Protein AF-A0A3M1IRC4-F1 (afdb_monomer)

Secondary structure (DSSP, 8-state):
-HHHHTTPPP-HHHHHHHHHHTHHHHHHHHHHHHHHHHHHHHHHHHH-HHHHHHHHHHHHHHHTTHHHHHHHH---HHHHHHHHHHHHHHHHHHHIIIIIHHHHHHHHHHHHHHHHHHHHHTT-HHHHHHHHHHHHHHHHHHHHHHHHHHHHHHHHHHTT---TTS-HHHHHTTSPP--

Mean predicted aligned error: 11.57 Å

Foldseek 3Di:
DVCVVVVHDDDPVVVVVLVVVLVVQVVQLVVVVVVVVVVLVVCCVVVHPVVSVVVVVVVCQLCVCLVVCCSPVVDHNVVSSVVSNVVCCVVVVLVVLPPVVLVVLLVVLLVVLQVQLVVVCVVPNVVSVVSSVVSNVVSVVVSVVSVVVLVVQLVVVVVVDHPPVHDNSSSVSVDDPDD

pLDDT: mean 83.46, std 10.36, range [36.38, 95.88]

Sequence (179 aa):
ARLVFNGEQASIRGGLRFAAQRSHQIFAWSVLAATVGLVLKILEDRLGSLVSGLLGFAWSIATYFVLPVIAYDGLGPVDALRASSRTIRERWGDAVGAGFSLGLFVLVGIVCAIVGGLAAGFVHPGMGVAIGFAIFLLTLVINGAARNIFLAAAYQHTHGDTPQAFDAQTLDGVFVPKR

Structure (mmCIF, N/CA/C/O backbone):
data_AF-A0A3M1IRC4-F1
#
_entry.id   AF-A0A3M1IRC4-F1
#
loop_
_atom_site.group_PDB
_atom_site.id
_atom_site.type_symbol
_atom_site.label_atom_id
_atom_site.label_alt_id
_atom_site.label_comp_id
_atom_site.label_asym_id
_atom_site.label_entity_id
_atom_site.label_seq_id
_atom_site.pdbx_PDB_ins_code
_atom_site.Cartn_x
_atom_site.Cartn_y
_atom_site.Cartn_z
_atom_site.occupancy
_atom_site.B_iso_or_equiv
_atom_site.auth_seq_id
_atom_site.auth_comp_id
_atom_site.auth_asym_id
_atom_site.auth_atom_id
_atom_site.pdbx_PDB_model_num
ATOM 1 N N . ALA A 1 1 ? -9.020 6.604 22.504 1.00 71.25 1 ALA A N 1
ATOM 2 C CA . ALA A 1 1 ? -9.637 7.429 21.446 1.00 71.25 1 ALA A CA 1
ATOM 3 C C . ALA A 1 1 ? -11.138 7.599 21.674 1.00 71.25 1 ALA A C 1
ATOM 5 O O . ALA A 1 1 ? -11.527 8.720 21.935 1.00 71.25 1 ALA A O 1
ATOM 6 N N . ARG A 1 2 ? -11.955 6.527 21.710 1.00 78.12 2 ARG A N 1
ATOM 7 C CA . ARG A 1 2 ? -13.414 6.620 21.971 1.00 78.12 2 ARG A CA 1
ATOM 8 C C . ARG A 1 2 ? -13.796 7.507 23.168 1.00 78.12 2 ARG A C 1
ATOM 10 O O . ARG A 1 2 ? -14.578 8.424 23.000 1.00 78.12 2 ARG A O 1
ATOM 17 N N . LEU A 1 3 ? -13.191 7.267 24.336 1.00 80.44 3 LEU A N 1
ATOM 18 C CA . LEU A 1 3 ? -13.427 8.059 25.554 1.00 80.44 3 LEU A CA 1
ATOM 19 C C . LEU A 1 3 ? -13.090 9.544 25.340 1.00 80.44 3 LEU A C 1
ATOM 21 O O . L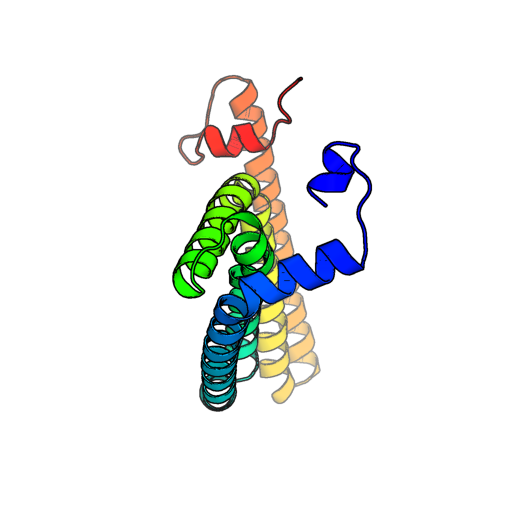EU A 1 3 ? -13.915 10.407 25.587 1.00 80.44 3 LEU A O 1
ATOM 25 N N . VAL A 1 4 ? -11.914 9.826 24.772 1.00 82.50 4 VAL A N 1
ATOM 26 C CA . VAL A 1 4 ? -11.448 11.195 24.491 1.00 82.50 4 VAL A CA 1
ATOM 27 C C . VAL A 1 4 ? -12.374 11.917 23.509 1.00 82.50 4 VAL A C 1
ATOM 29 O O . VAL A 1 4 ? -12.701 13.077 23.723 1.00 82.50 4 VAL A O 1
ATOM 32 N N . PHE A 1 5 ? -12.834 11.234 22.458 1.00 86.00 5 PHE A N 1
ATOM 33 C CA . PHE A 1 5 ? -13.776 11.799 21.487 1.00 86.00 5 PHE A CA 1
ATOM 34 C C . PHE A 1 5 ? -15.166 12.060 22.077 1.00 86.00 5 PHE A C 1
ATOM 36 O O . PHE A 1 5 ? -15.879 12.922 21.578 1.00 86.00 5 PHE A O 1
ATOM 43 N N . ASN A 1 6 ? -15.516 11.375 23.165 1.00 84.69 6 ASN A N 1
ATOM 44 C CA . ASN A 1 6 ? -16.742 11.601 23.926 1.00 84.69 6 ASN A CA 1
ATOM 45 C C . ASN A 1 6 ? -16.555 12.604 25.083 1.00 84.69 6 ASN A C 1
ATOM 47 O O . ASN A 1 6 ? -17.466 12.779 25.886 1.00 84.69 6 ASN A O 1
ATOM 51 N N . GLY A 1 7 ? -15.386 13.248 25.201 1.00 82.00 7 GLY A N 1
ATOM 52 C CA . GLY A 1 7 ? -15.079 14.180 26.294 1.00 82.00 7 GLY A CA 1
ATOM 53 C C . GLY A 1 7 ? -14.770 13.510 27.641 1.00 82.00 7 GLY A C 1
ATOM 54 O O . GLY A 1 7 ? -14.679 14.190 28.660 1.00 82.00 7 GLY A O 1
ATOM 55 N N . GLU A 1 8 ? -14.590 12.190 27.668 1.00 83.50 8 GLU A N 1
ATOM 56 C CA . GLU A 1 8 ? -14.269 11.421 28.871 1.00 83.50 8 GLU A CA 1
ATOM 57 C C . GLU A 1 8 ? -12.751 11.323 29.109 1.00 83.50 8 GLU A C 1
ATOM 59 O O . GLU A 1 8 ? -11.938 11.278 28.178 1.00 83.50 8 GLU A O 1
ATOM 64 N N . GLN A 1 9 ? -12.347 11.223 30.381 1.00 82.75 9 GLN A N 1
ATOM 65 C CA . GLN A 1 9 ? -10.938 11.088 30.754 1.00 82.75 9 GLN A CA 1
ATOM 66 C C . GLN A 1 9 ? -10.410 9.682 30.434 1.00 82.75 9 GLN A C 1
ATOM 68 O O . GLN A 1 9 ? -10.846 8.677 30.999 1.00 82.75 9 GLN A O 1
ATOM 73 N N . ALA A 1 10 ? -9.420 9.601 29.546 1.00 82.50 10 ALA A N 1
ATOM 74 C CA . ALA A 1 10 ? -8.718 8.355 29.268 1.00 82.50 10 ALA A CA 1
ATOM 75 C C . ALA A 1 10 ? -7.656 8.080 30.344 1.00 82.50 10 ALA A C 1
ATOM 77 O O . ALA A 1 10 ? -6.790 8.912 30.599 1.00 82.50 10 ALA A O 1
ATOM 78 N N . SER A 1 11 ? -7.680 6.883 30.938 1.00 86.31 11 SER A N 1
ATOM 79 C CA . SER A 1 11 ? -6.647 6.433 31.878 1.00 86.31 11 SER A CA 1
ATOM 80 C C . SER A 1 11 ? -5.763 5.343 31.268 1.00 86.31 11 SER A C 1
ATOM 82 O O . SER A 1 11 ? -6.243 4.458 30.556 1.00 86.31 11 SER A O 1
ATOM 84 N N . ILE A 1 12 ? -4.465 5.365 31.597 1.00 84.81 12 ILE A N 1
ATOM 85 C CA . ILE A 1 12 ? -3.487 4.358 31.141 1.00 84.81 12 ILE A CA 1
ATOM 86 C C . ILE A 1 12 ? -3.898 2.955 31.610 1.00 84.81 12 ILE A C 1
ATOM 88 O O . ILE A 1 12 ? -3.917 2.010 30.822 1.00 84.81 12 ILE A O 1
ATOM 92 N N . ARG A 1 13 ? -4.305 2.823 32.882 1.00 85.50 13 ARG A N 1
ATOM 93 C CA . ARG A 1 13 ? -4.804 1.555 33.444 1.00 85.50 13 ARG A CA 1
ATOM 94 C C . ARG A 1 13 ? -6.056 1.057 32.719 1.00 85.50 13 ARG A C 1
ATOM 96 O O . ARG A 1 13 ? -6.172 -0.140 32.470 1.00 85.50 13 ARG A O 1
ATOM 103 N N . GLY A 1 14 ? -6.971 1.959 32.356 1.00 84.25 14 GLY A N 1
ATOM 104 C CA . GLY A 1 14 ? -8.164 1.622 31.580 1.00 84.25 14 GLY A CA 1
ATOM 105 C C . GLY A 1 14 ? -7.821 1.094 30.188 1.00 84.25 14 GLY A C 1
ATOM 106 O O . GLY A 1 14 ? -8.364 0.071 29.776 1.00 84.25 14 GLY A O 1
ATOM 107 N N . GLY A 1 15 ? -6.866 1.735 29.505 1.00 84.25 15 GLY A N 1
ATOM 108 C CA . GLY A 1 15 ? -6.364 1.292 28.203 1.00 84.25 15 GLY A CA 1
ATOM 109 C C . GLY A 1 15 ? -5.703 -0.088 28.250 1.00 84.25 15 GLY A C 1
ATOM 110 O O . GLY A 1 15 ? -6.047 -0.950 27.444 1.00 84.25 15 GLY A O 1
ATOM 111 N N . LEU A 1 16 ? -4.821 -0.335 29.227 1.00 85.31 16 LEU A N 1
ATOM 112 C CA . LEU A 1 16 ? -4.184 -1.648 29.399 1.00 85.31 16 LEU A CA 1
ATOM 113 C C . LEU A 1 16 ? -5.209 -2.750 29.682 1.00 85.31 16 LEU A C 1
ATOM 115 O O . LEU A 1 16 ? -5.137 -3.826 29.091 1.00 85.31 16 LEU A O 1
ATOM 119 N N . ARG A 1 17 ? -6.185 -2.482 30.558 1.00 86.31 17 ARG A N 1
ATOM 120 C CA . ARG A 1 17 ? -7.247 -3.446 30.873 1.00 86.31 17 ARG A CA 1
ATOM 121 C C . ARG A 1 17 ? -8.090 -3.772 29.640 1.00 86.31 17 ARG A C 1
ATOM 123 O O . ARG A 1 17 ? -8.418 -4.932 29.422 1.00 86.31 17 ARG A O 1
ATOM 130 N N . PHE A 1 18 ? -8.406 -2.766 28.828 1.00 84.19 18 PHE A N 1
ATOM 131 C CA . PHE A 1 18 ? -9.145 -2.951 27.581 1.00 84.19 18 PHE A CA 1
ATOM 132 C C . PHE A 1 18 ? -8.352 -3.775 26.555 1.00 84.19 18 PHE A C 1
ATOM 134 O O . PHE A 1 18 ? -8.890 -4.706 25.962 1.00 84.19 18 PHE A O 1
ATOM 141 N N . ALA A 1 19 ? -7.055 -3.500 26.390 1.00 83.56 19 ALA A N 1
ATOM 142 C CA . ALA A 1 19 ? -6.188 -4.299 25.523 1.00 83.56 19 ALA A CA 1
ATOM 143 C C . ALA A 1 19 ? -6.075 -5.756 26.011 1.00 83.56 19 ALA A C 1
ATOM 145 O O . ALA A 1 19 ? -6.162 -6.685 25.208 1.00 83.56 19 ALA A O 1
ATOM 146 N N . ALA A 1 20 ? -5.965 -5.971 27.327 1.00 86.69 20 ALA A N 1
ATOM 147 C CA . ALA A 1 20 ? -5.904 -7.305 27.924 1.00 86.69 20 ALA A CA 1
ATOM 148 C C . ALA A 1 20 ? -7.172 -8.136 27.657 1.00 86.69 20 ALA A C 1
ATOM 150 O O . ALA A 1 20 ? -7.072 -9.339 27.415 1.00 86.69 20 ALA A O 1
ATOM 151 N N . GLN A 1 21 ? -8.352 -7.506 27.611 1.00 87.94 21 GLN A N 1
ATOM 15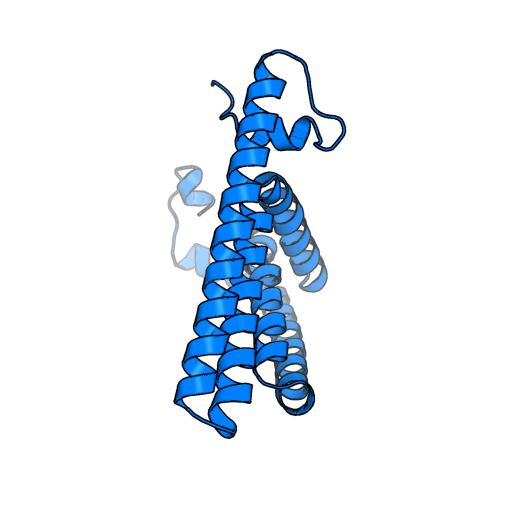2 C CA . GLN A 1 21 ? -9.610 -8.175 27.244 1.00 87.94 21 GLN A CA 1
ATOM 153 C C . GLN A 1 21 ? -9.619 -8.686 25.794 1.00 87.94 21 GLN A C 1
ATOM 155 O O . GLN A 1 21 ? -10.333 -9.633 25.478 1.00 87.94 21 GLN A O 1
ATOM 160 N N . ARG A 1 22 ? -8.811 -8.084 24.915 1.00 86.50 22 ARG A N 1
ATOM 161 C CA . ARG A 1 22 ? -8.689 -8.446 23.493 1.00 86.50 22 ARG A CA 1
ATOM 162 C C . ARG A 1 22 ? -7.450 -9.296 23.194 1.00 86.50 22 ARG A C 1
ATOM 164 O O . ARG A 1 22 ? -7.187 -9.613 22.037 1.00 86.50 22 ARG A O 1
ATOM 171 N N . SER A 1 23 ? -6.708 -9.705 24.225 1.00 87.81 23 SER A N 1
ATOM 172 C CA . SER A 1 23 ? -5.437 -10.438 24.112 1.00 87.81 23 SER A CA 1
ATOM 173 C C . SER A 1 23 ? -5.532 -11.709 23.265 1.00 87.81 23 SER A C 1
ATOM 175 O O . SER A 1 23 ? -4.682 -11.925 22.407 1.00 87.81 23 SER A O 1
ATOM 177 N N . HIS A 1 24 ? -6.592 -12.506 23.430 1.00 90.44 24 HIS A N 1
ATOM 178 C CA . HIS A 1 24 ? -6.845 -13.697 22.610 1.00 90.44 24 HIS A CA 1
ATOM 179 C C . HIS A 1 24 ? -6.920 -13.367 21.109 1.00 90.44 24 HIS A C 1
ATOM 181 O O . HIS A 1 24 ? -6.323 -14.061 20.286 1.00 90.44 24 HIS A O 1
ATOM 187 N N . GLN A 1 25 ? -7.626 -12.294 20.751 1.00 92.38 25 GLN A N 1
ATOM 188 C CA . GLN A 1 25 ? -7.851 -11.902 19.359 1.00 92.38 25 GLN A CA 1
ATOM 189 C C . GLN A 1 25 ? -6.574 -11.334 18.740 1.00 92.38 25 GLN A C 1
ATOM 191 O O . GLN A 1 25 ? -6.243 -11.659 17.602 1.00 92.38 25 GLN A O 1
ATOM 196 N N . ILE A 1 26 ? -5.821 -10.550 19.518 1.00 89.62 26 ILE A N 1
ATOM 197 C CA . ILE A 1 26 ? -4.507 -10.030 19.125 1.00 89.62 26 ILE A CA 1
ATOM 198 C C . ILE A 1 26 ? -3.520 -11.183 18.922 1.00 89.62 26 ILE A C 1
ATOM 200 O O . ILE A 1 26 ? -2.819 -11.208 17.917 1.00 89.62 26 ILE A O 1
ATOM 204 N N . PHE A 1 27 ? -3.503 -12.170 19.819 1.00 93.19 27 PHE A N 1
ATOM 205 C CA . PHE A 1 27 ? -2.648 -13.347 19.684 1.00 93.19 27 PHE A CA 1
ATOM 206 C C . PHE A 1 27 ? -2.987 -14.156 18.427 1.00 93.19 27 PHE A C 1
ATOM 208 O O . PHE A 1 27 ? -2.101 -14.481 17.637 1.00 93.19 27 PHE A O 1
ATOM 215 N N . ALA A 1 28 ? -4.274 -14.428 18.194 1.00 93.88 28 ALA A N 1
ATOM 216 C CA . ALA A 1 28 ? -4.723 -15.134 16.997 1.00 93.88 28 ALA A CA 1
ATOM 217 C C . ALA A 1 28 ? -4.373 -14.361 15.710 1.00 93.88 28 ALA A C 1
ATOM 219 O O . ALA A 1 28 ? -3.954 -14.959 14.717 1.00 93.88 28 ALA A O 1
ATOM 220 N N . TRP A 1 29 ? -4.480 -13.029 15.740 1.00 94.75 29 TRP A N 1
ATOM 221 C CA . TRP A 1 29 ? -4.016 -12.165 14.658 1.00 94.75 29 TRP A CA 1
ATOM 222 C C . TRP A 1 29 ? -2.506 -12.273 14.432 1.00 94.75 29 TRP A C 1
ATOM 224 O O . TRP A 1 29 ? -2.080 -12.432 13.291 1.00 94.75 29 TRP A O 1
ATOM 234 N N . SER A 1 30 ? -1.695 -12.242 15.491 1.00 94.19 30 SER A N 1
ATOM 235 C CA . SER A 1 30 ? -0.240 -12.376 15.383 1.00 94.19 30 SER A CA 1
ATOM 236 C C . SER A 1 30 ? 0.174 -13.695 14.734 1.00 94.19 30 SER A C 1
ATOM 238 O O . SER A 1 30 ? 1.061 -13.691 13.884 1.00 94.19 30 SER A O 1
ATOM 240 N N . VAL A 1 31 ? -0.490 -14.806 15.073 1.00 95.88 31 VAL A N 1
ATOM 241 C CA . VAL A 1 31 ? -0.236 -16.112 14.440 1.00 95.88 31 VAL A CA 1
ATOM 242 C C . VAL A 1 31 ? -0.559 -16.068 12.944 1.00 95.88 31 VAL A C 1
ATOM 244 O O . VAL A 1 31 ? 0.250 -16.502 12.120 1.00 95.88 31 VAL A O 1
ATOM 247 N N . LEU A 1 32 ? -1.710 -15.502 12.572 1.00 95.00 32 LEU A N 1
ATOM 248 C CA . LEU A 1 32 ? -2.107 -15.361 11.169 1.00 95.00 32 LEU A CA 1
ATOM 249 C C . LEU A 1 32 ? -1.125 -14.468 10.399 1.00 95.00 32 LEU A C 1
ATOM 251 O O . LEU A 1 32 ? -0.644 -14.856 9.335 1.00 95.00 32 LEU A O 1
ATOM 255 N N . ALA A 1 33 ? -0.775 -13.308 10.953 1.00 94.56 33 ALA A N 1
ATOM 256 C CA . ALA A 1 33 ? 0.157 -12.369 10.342 1.00 94.56 33 ALA A CA 1
ATOM 257 C C . ALA A 1 33 ? 1.557 -12.977 10.170 1.00 94.56 33 ALA A C 1
ATOM 259 O O . ALA A 1 33 ? 2.162 -12.821 9.111 1.00 94.56 33 ALA A O 1
ATOM 260 N N . ALA A 1 34 ? 2.047 -13.721 11.166 1.00 95.06 34 ALA A N 1
ATOM 261 C CA . ALA A 1 34 ? 3.315 -14.442 11.071 1.00 95.06 34 ALA A CA 1
ATOM 262 C C . ALA A 1 34 ? 3.280 -15.517 9.974 1.00 95.06 34 ALA A C 1
ATOM 264 O O . ALA A 1 34 ? 4.226 -15.634 9.197 1.00 95.06 34 ALA A O 1
ATOM 265 N N . THR A 1 35 ? 2.172 -16.256 9.869 1.00 95.44 35 THR A N 1
ATOM 266 C CA . THR A 1 35 ? 1.983 -17.279 8.828 1.00 95.44 35 THR A CA 1
ATOM 267 C C . THR A 1 35 ? 2.039 -16.655 7.435 1.00 95.44 35 THR A C 1
ATOM 269 O O . THR A 1 35 ? 2.775 -17.129 6.573 1.00 95.44 35 THR A O 1
ATOM 272 N N . VAL A 1 36 ? 1.319 -15.552 7.217 1.00 93.62 36 VAL A N 1
ATOM 273 C CA . VAL A 1 36 ? 1.326 -14.856 5.923 1.00 93.62 36 VAL A CA 1
ATOM 274 C C . VAL A 1 36 ? 2.688 -14.231 5.628 1.00 93.62 36 VAL A C 1
ATOM 276 O O . VAL A 1 36 ? 3.173 -14.339 4.505 1.00 93.62 36 VAL A O 1
ATOM 279 N N . GLY A 1 37 ? 3.347 -13.642 6.628 1.00 92.75 37 GLY A N 1
ATOM 280 C CA . GLY A 1 37 ? 4.701 -13.109 6.478 1.00 92.75 37 GLY A CA 1
ATOM 281 C C . GLY A 1 37 ? 5.710 -14.180 6.055 1.00 92.75 37 GLY A C 1
ATOM 282 O O . GLY A 1 37 ? 6.527 -13.935 5.168 1.00 92.75 37 GLY A O 1
ATOM 283 N N . LEU A 1 38 ? 5.618 -15.388 6.621 1.00 94.75 38 LEU A N 1
ATOM 284 C CA . LEU A 1 38 ? 6.458 -16.516 6.217 1.00 94.75 38 LEU A CA 1
ATOM 285 C C . LEU A 1 38 ? 6.179 -16.937 4.768 1.00 94.75 38 LEU A C 1
ATOM 287 O O . LEU A 1 38 ? 7.117 -17.169 4.009 1.00 94.75 38 LEU A O 1
ATOM 291 N N . VAL A 1 39 ? 4.906 -16.994 4.370 1.00 93.44 39 VAL A N 1
ATOM 292 C CA . VAL A 1 39 ? 4.513 -17.300 2.986 1.00 93.44 39 VAL A CA 1
ATOM 293 C C . VAL A 1 39 ? 5.075 -16.257 2.019 1.00 93.44 39 VAL A C 1
ATOM 295 O O . VAL A 1 39 ? 5.683 -16.629 1.020 1.00 93.44 39 VAL A O 1
ATOM 298 N N . LEU A 1 40 ? 4.942 -14.965 2.327 1.00 90.88 40 LEU A N 1
ATOM 299 C CA . LEU A 1 40 ? 5.488 -13.887 1.498 1.00 90.88 40 LEU A CA 1
ATOM 300 C C . LEU A 1 40 ? 7.010 -13.982 1.354 1.00 90.88 40 LEU A C 1
ATOM 302 O O . LEU A 1 40 ? 7.520 -13.816 0.248 1.00 90.88 40 LEU A O 1
ATOM 306 N N . LYS A 1 41 ? 7.716 -14.326 2.436 1.00 90.88 41 LYS A N 1
ATOM 307 C CA . LYS A 1 41 ? 9.165 -14.555 2.413 1.00 90.88 41 LYS A CA 1
ATOM 308 C C . LYS A 1 41 ? 9.552 -15.740 1.521 1.00 90.88 41 LYS A C 1
ATOM 310 O O . LYS A 1 41 ? 10.493 -15.645 0.750 1.00 90.88 41 LYS A O 1
ATOM 315 N N . ILE A 1 42 ? 8.803 -16.842 1.569 1.00 92.44 42 ILE A N 1
ATOM 316 C CA . ILE A 1 42 ? 9.039 -17.990 0.675 1.00 92.44 42 ILE A CA 1
ATOM 317 C C . ILE A 1 42 ? 8.768 -17.611 -0.791 1.00 92.44 42 ILE A C 1
ATOM 319 O O . ILE A 1 42 ? 9.443 -18.098 -1.699 1.00 92.44 42 ILE A O 1
ATOM 323 N N . LEU A 1 43 ? 7.768 -16.761 -1.040 1.00 87.31 43 LEU A N 1
ATOM 324 C CA . LEU A 1 43 ? 7.458 -16.269 -2.383 1.00 87.31 43 LEU A CA 1
ATOM 325 C C . LEU A 1 43 ? 8.547 -15.338 -2.920 1.00 87.31 43 LEU A C 1
ATOM 327 O O . LEU A 1 43 ? 8.816 -15.384 -4.116 1.00 87.31 43 LEU A O 1
ATOM 331 N N . GLU A 1 44 ? 9.182 -14.535 -2.069 1.00 87.25 44 GLU A N 1
ATOM 332 C CA . GLU A 1 44 ? 10.330 -13.695 -2.436 1.00 87.25 44 GLU A CA 1
ATOM 333 C C . GLU A 1 44 ? 11.467 -14.508 -3.050 1.00 87.25 44 GLU A C 1
ATOM 335 O O . GLU A 1 44 ? 11.945 -14.161 -4.131 1.00 87.25 44 GLU A O 1
ATOM 340 N N . ASP A 1 45 ? 11.802 -15.645 -2.442 1.00 86.31 45 ASP A N 1
ATOM 341 C CA . ASP A 1 45 ? 12.861 -16.532 -2.931 1.00 86.31 45 ASP A CA 1
ATOM 342 C C . ASP A 1 45 ? 12.533 -17.167 -4.298 1.00 86.31 45 ASP A C 1
ATOM 344 O O . ASP A 1 45 ? 13.438 -17.561 -5.034 1.00 86.31 45 ASP A O 1
ATOM 348 N N . ARG A 1 46 ? 11.244 -17.285 -4.661 1.00 83.44 46 ARG A N 1
ATOM 349 C CA . ARG A 1 46 ? 10.795 -17.950 -5.904 1.00 83.44 46 ARG A CA 1
ATOM 350 C C . ARG A 1 46 ? 10.410 -16.999 -7.030 1.00 83.44 46 ARG A C 1
ATOM 352 O O . ARG A 1 46 ? 10.613 -17.326 -8.195 1.00 83.44 46 ARG A O 1
ATOM 359 N N . LEU A 1 47 ? 9.787 -15.875 -6.693 1.00 81.62 47 LEU A N 1
ATOM 360 C CA . LEU A 1 47 ? 9.205 -14.917 -7.639 1.00 81.62 47 LEU A CA 1
ATOM 361 C C . LEU A 1 47 ? 10.061 -13.650 -7.783 1.00 81.62 47 LEU A C 1
ATOM 363 O O . LEU A 1 47 ? 9.791 -12.827 -8.658 1.00 81.62 47 LEU A O 1
ATOM 367 N N . GLY A 1 48 ? 11.094 -13.501 -6.948 1.00 81.38 48 GLY A N 1
ATOM 368 C CA . GLY A 1 48 ? 11.979 -12.344 -6.914 1.00 81.38 48 GLY A CA 1
ATOM 369 C C . GLY A 1 48 ? 11.444 -11.200 -6.049 1.00 81.38 48 GLY A C 1
ATOM 370 O O . GLY A 1 48 ? 10.238 -11.058 -5.825 1.00 81.38 48 GLY A O 1
ATOM 371 N N . SER A 1 49 ? 12.370 -10.343 -5.604 1.00 80.06 49 SER A N 1
ATOM 372 C CA . SER A 1 49 ? 12.124 -9.234 -4.666 1.00 80.06 49 SER A CA 1
ATOM 373 C C . SER A 1 49 ? 11.102 -8.204 -5.157 1.00 80.06 49 SER A C 1
ATOM 375 O O . SER A 1 49 ? 10.426 -7.563 -4.355 1.00 80.06 49 SER A O 1
ATOM 377 N N . LEU A 1 50 ? 10.947 -8.053 -6.477 1.00 76.00 50 LEU A N 1
ATOM 378 C CA . LEU A 1 50 ? 9.970 -7.135 -7.060 1.00 76.00 50 LEU A CA 1
ATOM 379 C C . LEU A 1 50 ? 8.530 -7.620 -6.822 1.00 76.00 50 LEU A C 1
ATOM 381 O O . LEU A 1 50 ? 7.677 -6.854 -6.375 1.00 76.00 50 LEU A O 1
ATOM 385 N N . VAL A 1 51 ? 8.254 -8.899 -7.105 1.00 77.06 51 VAL A N 1
ATOM 386 C CA . VAL A 1 51 ? 6.902 -9.471 -6.998 1.00 77.06 51 VAL A CA 1
ATOM 387 C C . VAL A 1 51 ? 6.510 -9.647 -5.536 1.00 77.06 51 VAL A C 1
ATOM 389 O O . VAL A 1 51 ? 5.398 -9.282 -5.149 1.00 77.06 51 VAL A O 1
ATOM 392 N N . SER A 1 52 ? 7.418 -10.150 -4.697 1.00 81.50 52 SER A N 1
ATOM 393 C CA . SER A 1 52 ? 7.166 -10.244 -3.256 1.00 81.50 52 SER A CA 1
ATOM 394 C C . SER A 1 52 ? 7.023 -8.876 -2.601 1.00 81.50 52 SER A C 1
ATOM 396 O O . SER A 1 52 ? 6.164 -8.723 -1.735 1.00 81.50 52 SER A O 1
ATOM 398 N N . GLY A 1 53 ? 7.781 -7.869 -3.046 1.00 82.62 53 GLY A N 1
ATOM 399 C CA . GLY A 1 53 ? 7.640 -6.489 -2.590 1.00 82.62 53 GLY A CA 1
ATOM 400 C C . GLY A 1 53 ? 6.242 -5.931 -2.864 1.00 82.62 53 GLY A C 1
ATOM 401 O O . GLY A 1 53 ? 5.625 -5.346 -1.973 1.00 82.62 53 GLY A O 1
ATOM 402 N N . LEU A 1 54 ? 5.692 -6.185 -4.056 1.00 81.69 54 LEU A N 1
ATOM 403 C CA . LEU A 1 54 ? 4.317 -5.803 -4.403 1.00 81.69 54 LEU A CA 1
ATOM 404 C C . LEU A 1 54 ? 3.273 -6.545 -3.559 1.00 81.69 54 LEU A C 1
ATOM 406 O O . LEU A 1 54 ? 2.330 -5.927 -3.064 1.00 81.69 54 LEU A O 1
ATOM 410 N N . LEU A 1 55 ? 3.440 -7.854 -3.357 1.00 85.12 55 LEU A N 1
ATOM 411 C CA . LEU A 1 55 ? 2.533 -8.643 -2.517 1.00 85.12 55 LEU A CA 1
ATOM 412 C C . LEU A 1 55 ? 2.595 -8.212 -1.045 1.00 85.12 55 LEU A C 1
ATOM 414 O O . LEU A 1 55 ? 1.557 -8.099 -0.393 1.00 85.12 55 LEU A O 1
ATOM 418 N N . GLY A 1 56 ? 3.789 -7.916 -0.531 1.00 89.94 56 GLY A N 1
ATOM 419 C CA . GLY A 1 56 ? 3.993 -7.373 0.810 1.00 89.94 56 GLY A CA 1
ATOM 420 C C . GLY A 1 56 ? 3.375 -5.988 0.976 1.00 89.94 56 GLY A C 1
ATOM 421 O O . GLY A 1 56 ? 2.742 -5.711 1.996 1.00 89.94 56 GLY A O 1
ATOM 422 N N . PHE A 1 57 ? 3.472 -5.139 -0.048 1.00 87.38 57 PHE A N 1
ATOM 423 C CA . PHE A 1 57 ? 2.797 -3.844 -0.073 1.00 87.38 57 PHE A CA 1
ATOM 424 C C . PHE A 1 57 ? 1.270 -3.997 -0.045 1.00 87.38 57 PHE A C 1
ATOM 426 O O . PHE A 1 57 ? 0.603 -3.376 0.785 1.00 87.38 57 PHE A O 1
ATOM 433 N N . ALA A 1 58 ? 0.717 -4.878 -0.882 1.00 85.94 58 ALA A N 1
ATOM 434 C CA . ALA A 1 58 ? -0.714 -5.175 -0.893 1.00 85.94 58 ALA A CA 1
ATOM 435 C C . ALA A 1 58 ? -1.198 -5.727 0.460 1.00 85.94 58 ALA A C 1
ATOM 437 O O . ALA A 1 58 ? -2.254 -5.329 0.956 1.00 85.94 58 ALA A O 1
ATOM 438 N N . TRP A 1 59 ? -0.407 -6.597 1.092 1.00 92.81 59 TRP A N 1
ATOM 439 C CA . TRP A 1 59 ? -0.673 -7.106 2.436 1.00 92.81 59 TRP A CA 1
ATOM 440 C C . TRP A 1 59 ? -0.667 -5.992 3.492 1.00 92.81 59 TRP A C 1
ATOM 442 O O . TRP A 1 59 ? -1.600 -5.889 4.289 1.00 92.81 59 TRP A O 1
ATOM 452 N N . SER A 1 60 ? 0.338 -5.115 3.480 1.00 90.62 60 SER A N 1
ATOM 453 C CA . SER A 1 60 ? 0.420 -3.964 4.392 1.00 90.62 60 SER A CA 1
ATOM 454 C C . SER A 1 60 ? -0.825 -3.078 4.301 1.00 90.62 60 SER A C 1
ATOM 456 O O . SER A 1 60 ? -1.429 -2.745 5.321 1.00 90.62 60 SER A O 1
ATOM 458 N N . ILE A 1 61 ? -1.284 -2.794 3.077 1.00 89.31 61 ILE A N 1
ATOM 459 C CA . ILE A 1 61 ? -2.541 -2.077 2.850 1.00 89.31 61 ILE A CA 1
ATOM 460 C C . ILE A 1 61 ? -3.704 -2.856 3.465 1.00 89.31 61 ILE A C 1
ATOM 462 O O . ILE A 1 61 ? -4.378 -2.334 4.347 1.00 89.31 61 ILE A O 1
ATOM 466 N N . ALA A 1 62 ? -3.917 -4.113 3.065 1.00 89.56 62 ALA A N 1
ATOM 467 C CA . ALA A 1 62 ? -5.055 -4.917 3.518 1.00 89.56 62 ALA A CA 1
ATOM 468 C C . ALA A 1 62 ? -5.159 -5.022 5.051 1.00 89.56 62 ALA A C 1
ATOM 470 O O . ALA A 1 62 ? -6.262 -5.106 5.597 1.00 89.56 62 ALA A O 1
ATOM 471 N N . THR A 1 63 ? -4.023 -4.992 5.748 1.00 93.69 63 THR A N 1
ATOM 472 C CA . THR A 1 63 ? -3.941 -5.1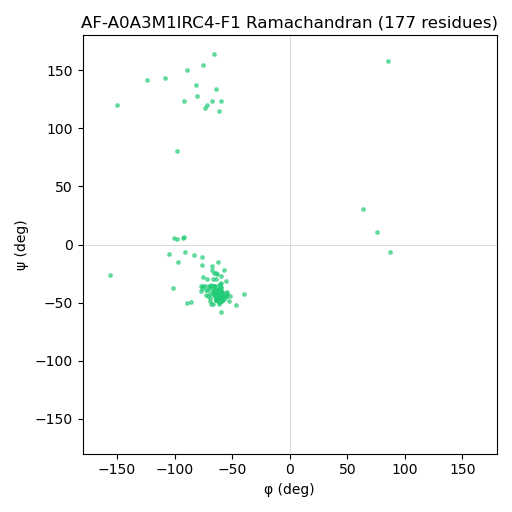50 7.205 1.00 93.69 63 THR A CA 1
ATOM 473 C C . THR A 1 63 ? -4.016 -3.849 8.004 1.00 93.69 63 THR A C 1
ATOM 475 O O . THR A 1 63 ? -4.143 -3.901 9.229 1.00 93.69 63 THR A O 1
ATOM 478 N N . TYR A 1 64 ? -4.011 -2.693 7.338 1.00 91.25 64 TYR A N 1
ATOM 479 C CA . TYR A 1 64 ? -3.898 -1.380 7.976 1.00 91.25 64 TYR A CA 1
ATOM 480 C C . TYR A 1 64 ? -4.956 -1.123 9.067 1.00 91.25 64 TYR A C 1
ATOM 482 O O . TYR A 1 64 ? -4.634 -0.608 10.139 1.00 91.25 64 TYR A O 1
ATOM 490 N N . PHE A 1 65 ? -6.211 -1.531 8.840 1.00 93.81 65 PHE A N 1
ATOM 491 C CA . PHE A 1 65 ? -7.310 -1.317 9.790 1.00 93.81 65 PHE A CA 1
ATOM 492 C C . PHE A 1 65 ? -7.628 -2.524 10.674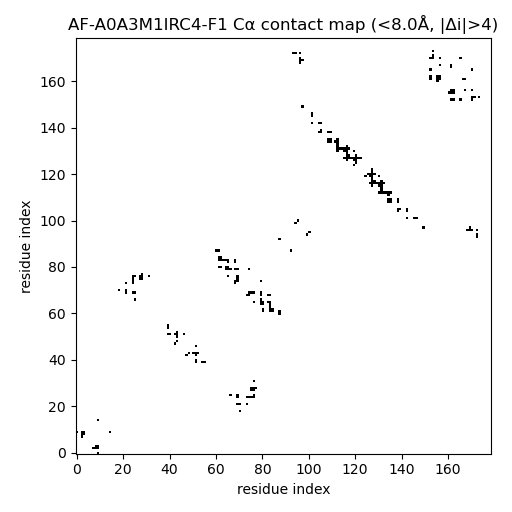 1.00 93.81 65 PHE A C 1
ATOM 494 O O . PHE A 1 65 ? -8.553 -2.452 11.482 1.00 93.81 65 PHE A O 1
ATOM 501 N N . VAL A 1 66 ? -6.865 -3.615 10.598 1.00 94.25 66 VAL A N 1
ATOM 502 C CA . VAL A 1 66 ? -7.185 -4.837 11.353 1.00 94.25 66 VAL A CA 1
ATOM 503 C C . VAL A 1 66 ? -7.144 -4.603 12.862 1.00 94.25 66 VAL A C 1
ATOM 505 O O . VAL A 1 66 ? -8.079 -4.970 13.568 1.00 94.25 66 VAL A O 1
ATOM 508 N N . LEU A 1 67 ? -6.094 -3.952 13.363 1.00 91.12 67 LEU A N 1
ATOM 509 C CA . LEU A 1 67 ? -5.950 -3.639 14.789 1.00 91.12 67 LEU A CA 1
ATOM 510 C C . LEU A 1 67 ? -7.087 -2.739 15.311 1.00 91.12 67 LEU A C 1
ATOM 512 O O . LEU A 1 67 ? -7.700 -3.100 16.318 1.00 91.12 67 LEU A O 1
ATOM 516 N N . PRO A 1 68 ? -7.419 -1.612 14.648 1.00 88.62 68 PRO A N 1
ATOM 517 C CA . PRO A 1 68 ? -8.611 -0.836 14.973 1.00 88.62 68 PRO A CA 1
ATOM 518 C C . PRO A 1 68 ? -9.892 -1.674 14.986 1.00 88.62 68 PRO A C 1
ATOM 520 O O . PRO A 1 68 ? -10.629 -1.615 15.965 1.00 88.62 68 PRO A O 1
ATOM 523 N N . VAL A 1 69 ? -10.142 -2.490 13.961 1.00 92.31 69 VAL A N 1
ATOM 524 C CA . VAL A 1 69 ? -11.358 -3.314 13.877 1.00 92.31 69 VAL A CA 1
ATOM 525 C C . VAL A 1 69 ? -11.440 -4.320 15.031 1.00 92.31 69 VAL A C 1
ATOM 527 O O . VAL A 1 69 ? -12.484 -4.450 15.666 1.00 92.31 69 VAL A O 1
ATOM 530 N N . ILE A 1 70 ? -10.335 -4.983 15.385 1.00 91.12 70 ILE A N 1
ATOM 531 C CA . ILE A 1 70 ? -10.291 -5.875 16.558 1.00 91.12 70 ILE A CA 1
ATOM 532 C C . ILE A 1 70 ? -10.591 -5.089 17.842 1.00 91.12 70 ILE A C 1
ATOM 534 O O . ILE A 1 70 ? -11.322 -5.565 18.711 1.00 91.12 70 ILE A O 1
ATOM 538 N N . ALA A 1 71 ? -10.042 -3.880 17.975 1.00 88.00 71 ALA A N 1
ATOM 539 C CA . ALA A 1 71 ? -10.227 -3.062 19.166 1.00 88.00 71 ALA A CA 1
ATOM 540 C C . ALA A 1 71 ? -11.663 -2.528 19.310 1.00 88.00 71 ALA A C 1
ATOM 542 O O . ALA A 1 71 ? -12.197 -2.535 20.420 1.00 88.00 71 ALA A O 1
ATOM 543 N N . TYR A 1 72 ? -12.281 -2.062 18.222 1.00 88.19 72 TYR A N 1
ATOM 544 C CA . TYR A 1 72 ? -13.610 -1.443 18.240 1.00 88.19 72 TYR A CA 1
ATOM 545 C C . TYR A 1 72 ? -14.740 -2.463 18.141 1.00 88.19 72 TYR A C 1
ATOM 547 O O . TYR A 1 72 ? -15.648 -2.439 18.974 1.00 88.19 72 TYR A O 1
ATOM 555 N N . ASP A 1 73 ? -14.653 -3.375 17.177 1.00 87.62 73 ASP A N 1
ATOM 556 C CA . ASP A 1 73 ? -15.742 -4.294 16.836 1.00 87.62 73 ASP A CA 1
ATOM 557 C C . ASP A 1 73 ? -15.565 -5.658 17.506 1.00 87.62 73 ASP A C 1
ATOM 559 O O . ASP A 1 73 ? -16.502 -6.451 17.586 1.00 87.62 73 ASP A O 1
ATOM 563 N N . GLY A 1 74 ? -14.368 -5.946 18.029 1.00 86.19 74 GLY A N 1
ATOM 564 C CA . GLY A 1 74 ? -14.105 -7.210 18.707 1.00 86.19 74 GLY A CA 1
ATOM 565 C C . GLY A 1 74 ? -14.239 -8.414 17.784 1.00 86.19 74 GLY A C 1
ATOM 566 O O . GLY A 1 74 ? -14.634 -9.480 18.252 1.00 86.19 74 GLY A O 1
ATOM 567 N N . LEU A 1 75 ? -13.948 -8.247 16.494 1.00 90.38 75 LEU A N 1
ATOM 568 C CA . LEU A 1 75 ? -13.995 -9.321 15.507 1.00 90.38 75 LEU A CA 1
ATOM 569 C C . LEU A 1 75 ? -12.789 -10.262 15.637 1.00 90.38 75 LEU A C 1
ATOM 571 O O . LEU A 1 75 ? -11.717 -9.881 16.113 1.00 90.38 75 LEU A O 1
ATOM 575 N N . GLY A 1 76 ? -12.969 -11.509 15.196 1.00 91.12 76 GLY A N 1
ATOM 576 C CA . GLY A 1 76 ? -11.868 -12.460 15.035 1.00 91.12 76 GLY A CA 1
ATOM 577 C C . GLY A 1 76 ? -10.890 -12.021 13.934 1.00 91.12 76 GLY A C 1
ATOM 578 O O . GLY A 1 76 ? -11.236 -11.188 13.100 1.00 91.12 76 GLY A O 1
ATOM 579 N N . PRO A 1 77 ? -9.671 -12.584 13.877 1.00 89.56 77 PRO A N 1
ATOM 580 C CA . PRO A 1 77 ? -8.606 -12.109 12.986 1.00 89.56 77 PRO A CA 1
ATOM 581 C C . PRO A 1 77 ? -8.967 -12.165 11.493 1.00 89.56 77 PRO A C 1
ATOM 583 O O . PRO A 1 77 ? -8.627 -11.254 10.742 1.00 89.56 77 PRO A O 1
ATOM 586 N N . VAL A 1 78 ? -9.689 -13.204 11.058 1.00 93.31 78 VAL A N 1
ATOM 587 C CA . VAL A 1 78 ? -10.129 -13.345 9.659 1.00 93.31 78 VAL A CA 1
ATOM 588 C C . VAL A 1 78 ? -11.220 -12.329 9.320 1.00 93.31 78 VAL A C 1
ATOM 590 O O . VAL A 1 78 ? -11.162 -11.682 8.275 1.00 93.31 78 VAL A O 1
ATOM 593 N N . ASP A 1 79 ? -12.194 -12.150 10.211 1.00 93.56 79 ASP A N 1
ATOM 594 C CA . ASP A 1 79 ? -13.290 -11.201 10.005 1.00 93.56 79 ASP A CA 1
ATOM 595 C C . ASP A 1 79 ? -12.799 -9.755 10.081 1.00 93.56 79 ASP A C 1
ATOM 597 O O . ASP A 1 79 ? -13.223 -8.917 9.288 1.00 93.56 79 ASP A O 1
ATOM 601 N N . ALA A 1 80 ? -11.827 -9.475 10.951 1.00 93.50 80 ALA A N 1
ATOM 602 C CA . ALA A 1 80 ? -11.167 -8.182 11.024 1.00 93.50 80 ALA A CA 1
ATOM 603 C C . ALA A 1 80 ? -10.393 -7.859 9.737 1.00 93.50 80 ALA A C 1
ATOM 605 O O . ALA A 1 80 ? -10.461 -6.733 9.243 1.00 93.50 80 ALA A O 1
ATOM 606 N N . LEU A 1 81 ? -9.717 -8.850 9.141 1.00 93.88 81 LEU A N 1
ATOM 607 C CA . LEU A 1 81 ? -9.069 -8.694 7.837 1.00 93.88 81 LEU A CA 1
ATOM 608 C C . LEU A 1 81 ? -10.083 -8.431 6.718 1.00 93.88 81 LEU A C 1
ATOM 610 O O . LEU A 1 81 ? -9.853 -7.562 5.877 1.00 93.88 81 LEU A O 1
ATOM 614 N N . ARG A 1 82 ? -11.217 -9.139 6.714 1.00 92.81 82 ARG A N 1
ATOM 615 C CA . ARG A 1 82 ? -12.307 -8.906 5.751 1.00 92.81 82 ARG A CA 1
ATOM 616 C C . ARG A 1 82 ? -12.922 -7.516 5.901 1.00 92.81 82 ARG A C 1
ATOM 618 O O . ARG A 1 82 ? -13.166 -6.852 4.900 1.00 92.81 82 ARG A O 1
ATOM 625 N N . ALA A 1 83 ? -13.151 -7.061 7.128 1.00 92.31 83 ALA A N 1
ATOM 626 C CA . ALA A 1 83 ? -13.678 -5.726 7.394 1.00 92.31 83 ALA A CA 1
ATOM 627 C C . ALA A 1 83 ? -12.675 -4.627 6.999 1.00 92.31 83 ALA A C 1
ATOM 629 O O . ALA A 1 83 ? -13.064 -3.636 6.379 1.00 92.31 83 ALA A O 1
ATOM 630 N N . SER A 1 84 ? -11.382 -4.829 7.280 1.00 91.69 84 SER A N 1
ATOM 631 C CA . SER A 1 84 ? -10.302 -3.924 6.866 1.00 91.69 84 SER A CA 1
ATOM 632 C C . SER A 1 84 ? -10.218 -3.820 5.341 1.00 91.69 84 SER A C 1
ATOM 634 O O . SER A 1 84 ? -10.279 -2.721 4.790 1.00 91.69 84 SER A O 1
ATOM 636 N N . SER A 1 85 ? -10.165 -4.957 4.639 1.00 89.19 85 SER A N 1
ATOM 637 C CA . SER A 1 85 ? -10.073 -4.979 3.176 1.00 89.19 85 SER A CA 1
ATOM 638 C C . SER A 1 85 ? -11.322 -4.415 2.501 1.00 89.19 85 SER A C 1
ATOM 640 O O . SER A 1 85 ? -11.200 -3.681 1.522 1.00 89.19 85 SER A O 1
ATOM 642 N N . ARG A 1 86 ? -12.513 -4.674 3.051 1.00 89.75 86 ARG A N 1
ATOM 643 C CA . ARG A 1 86 ? -13.766 -4.060 2.598 1.00 89.75 86 ARG A CA 1
ATOM 644 C C . ARG A 1 86 ? -13.745 -2.542 2.775 1.00 89.75 86 ARG A C 1
ATOM 646 O O . ARG A 1 86 ? -14.025 -1.834 1.816 1.00 89.75 86 ARG A O 1
ATOM 653 N N . THR A 1 87 ? -13.357 -2.048 3.951 1.00 87.75 87 THR A N 1
ATOM 654 C CA . THR A 1 87 ? -13.267 -0.603 4.227 1.00 87.75 87 THR A CA 1
ATOM 655 C C . THR A 1 87 ? -12.292 0.082 3.275 1.00 87.75 87 THR A C 1
ATOM 657 O O . THR A 1 87 ? -12.590 1.145 2.738 1.00 87.75 87 THR A O 1
ATOM 660 N N . ILE A 1 88 ? -11.140 -0.540 3.021 1.00 84.25 88 ILE A N 1
ATOM 661 C CA . ILE A 1 88 ? -10.169 -0.037 2.047 1.00 84.25 88 ILE A CA 1
ATOM 662 C C . ILE A 1 88 ? -10.770 -0.049 0.653 1.00 84.25 88 ILE A C 1
ATOM 664 O O . ILE A 1 88 ? -10.702 0.963 -0.021 1.00 84.25 88 ILE A 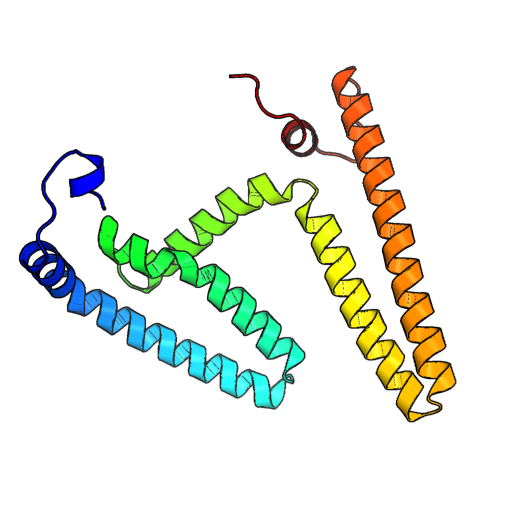O 1
ATOM 668 N N . ARG A 1 89 ? -11.394 -1.147 0.225 1.00 80.12 89 ARG A N 1
ATOM 669 C CA . ARG A 1 89 ? -12.000 -1.249 -1.104 1.00 80.12 89 ARG A CA 1
ATOM 670 C C . ARG A 1 89 ? -13.090 -0.203 -1.331 1.00 80.12 89 ARG A C 1
ATOM 672 O O . ARG A 1 89 ? -13.133 0.365 -2.412 1.00 80.12 89 ARG A O 1
ATOM 679 N N . GLU A 1 90 ? -13.939 0.053 -0.342 1.00 80.00 90 GLU A N 1
ATOM 680 C CA . GLU A 1 90 ? -14.995 1.069 -0.421 1.00 80.00 90 GLU A CA 1
ATOM 681 C C . GLU A 1 90 ? -14.390 2.481 -0.461 1.00 80.00 90 GLU A C 1
ATOM 683 O O . GLU A 1 90 ? -14.663 3.251 -1.374 1.00 80.00 90 GLU A O 1
ATOM 688 N N . ARG A 1 91 ? -13.489 2.809 0.474 1.00 75.25 91 ARG A N 1
ATOM 689 C CA . ARG A 1 91 ? -12.915 4.163 0.584 1.00 75.25 91 ARG A CA 1
ATOM 690 C C . ARG A 1 91 ? -11.896 4.491 -0.499 1.00 75.25 91 ARG A C 1
ATOM 692 O O . ARG A 1 91 ? -11.806 5.636 -0.929 1.00 75.25 91 ARG A O 1
ATOM 699 N N . TRP A 1 92 ? -11.106 3.507 -0.914 1.00 64.81 92 TRP A N 1
ATOM 700 C CA . TRP A 1 92 ? -10.195 3.656 -2.039 1.00 64.81 92 TRP A CA 1
ATOM 701 C C . TRP A 1 92 ? -10.963 3.579 -3.348 1.00 64.81 92 TRP A C 1
ATOM 703 O O . TRP A 1 92 ? -10.626 4.341 -4.231 1.00 64.81 92 TRP A O 1
ATOM 713 N N . GLY A 1 93 ? -12.012 2.759 -3.475 1.00 55.59 93 GLY A N 1
ATOM 714 C CA . GLY A 1 93 ? -12.864 2.715 -4.669 1.00 55.59 93 GLY A CA 1
ATOM 715 C C . GLY A 1 93 ? -13.390 4.094 -5.073 1.00 55.59 93 GLY A C 1
ATOM 716 O O . GLY A 1 93 ? -13.258 4.472 -6.234 1.00 55.59 93 GLY A O 1
ATOM 717 N N . ASP A 1 94 ? -13.847 4.884 -4.100 1.00 56.78 94 ASP A N 1
ATOM 718 C CA . ASP A 1 94 ? -14.300 6.263 -4.331 1.00 56.78 94 ASP A CA 1
ATOM 719 C C . ASP A 1 94 ? -13.141 7.224 -4.680 1.00 56.78 94 ASP A C 1
ATOM 721 O O . ASP A 1 94 ? -13.284 8.105 -5.524 1.00 56.78 94 ASP A O 1
ATOM 725 N N . ALA A 1 95 ? -11.953 7.043 -4.087 1.00 52.22 95 ALA A N 1
ATOM 726 C CA . ALA A 1 95 ? -10.747 7.819 -4.422 1.00 52.22 95 ALA A CA 1
ATOM 727 C C . ALA A 1 95 ? -10.084 7.388 -5.752 1.00 52.22 95 ALA A C 1
ATOM 729 O O . ALA A 1 95 ? -9.264 8.114 -6.322 1.00 52.22 95 ALA A O 1
ATOM 730 N N . VAL A 1 96 ? -10.422 6.196 -6.249 1.00 50.72 96 VAL A N 1
ATOM 731 C CA . VAL A 1 96 ? -9.839 5.548 -7.431 1.00 50.72 96 VAL A CA 1
ATOM 732 C C . VAL A 1 96 ? -10.467 6.040 -8.735 1.00 50.72 96 VAL A C 1
ATOM 734 O O . VAL A 1 96 ? -9.876 5.791 -9.785 1.00 50.72 96 VAL A O 1
ATOM 737 N N . GLY A 1 97 ? -11.559 6.816 -8.675 1.00 56.25 97 GLY A N 1
ATOM 738 C CA . GLY A 1 97 ? -12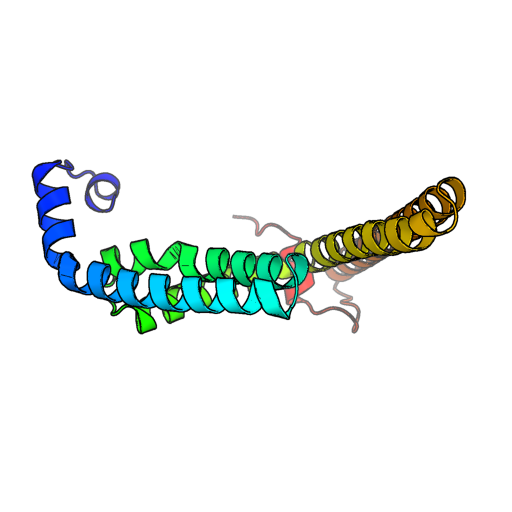.327 7.296 -9.833 1.00 56.25 97 GLY A CA 1
ATOM 739 C C . GLY A 1 97 ? -11.484 7.716 -11.045 1.00 56.25 97 GLY A C 1
ATOM 740 O O . GLY A 1 97 ? -11.759 7.283 -12.153 1.00 56.25 97 GLY A O 1
ATOM 741 N N . ALA A 1 98 ? -10.372 8.434 -10.878 1.00 54.81 98 ALA A N 1
ATOM 742 C CA . ALA A 1 98 ? -9.461 8.671 -12.011 1.00 54.81 98 ALA A CA 1
ATOM 743 C C . ALA A 1 98 ? -8.012 8.984 -11.639 1.00 54.81 98 ALA A C 1
ATOM 745 O O . ALA A 1 98 ? -7.094 8.715 -12.413 1.00 54.81 98 ALA A O 1
ATOM 746 N N . GLY A 1 99 ? -7.770 9.543 -10.450 1.00 59.47 99 GLY A N 1
ATOM 747 C CA . GLY A 1 99 ? -6.421 9.927 -10.027 1.00 59.47 99 GLY A CA 1
ATOM 748 C C . GLY A 1 99 ? -5.504 8.732 -9.750 1.00 59.47 99 GLY A C 1
ATOM 749 O O . GLY A 1 99 ? -4.320 8.767 -10.085 1.00 59.47 99 GLY A O 1
ATOM 750 N N . PHE A 1 100 ? -6.045 7.653 -9.173 1.00 63.75 100 PHE A N 1
ATOM 751 C CA . PHE A 1 100 ? -5.251 6.488 -8.775 1.00 63.75 100 PHE A CA 1
ATOM 752 C C . PHE A 1 100 ? -4.868 5.585 -9.952 1.00 63.75 100 PHE A C 1
ATOM 754 O O . PHE A 1 100 ? -3.734 5.120 -10.002 1.00 63.75 100 PHE A O 1
ATOM 761 N N . SER A 1 101 ? -5.766 5.354 -10.916 1.00 66.00 101 SER A N 1
ATOM 762 C CA . SER A 1 101 ? -5.472 4.535 -12.105 1.00 66.00 101 SER A CA 1
ATOM 763 C C . SER A 1 101 ? -4.386 5.177 -12.973 1.00 66.00 101 SER A C 1
ATOM 765 O O . SER A 1 101 ? -3.450 4.500 -13.400 1.00 66.00 101 SER A O 1
ATOM 767 N N . LEU A 1 102 ? -4.446 6.501 -13.145 1.00 72.31 102 LEU A N 1
ATOM 768 C CA . LEU A 1 102 ? -3.412 7.277 -13.826 1.00 72.31 102 LEU A CA 1
ATOM 769 C C . LEU A 1 102 ? -2.080 7.254 -13.060 1.00 72.31 102 LEU A C 1
ATOM 771 O O . LEU A 1 102 ? -1.030 7.076 -13.677 1.00 72.31 102 LEU A O 1
ATOM 775 N N . GLY A 1 103 ? -2.106 7.381 -11.729 1.00 72.12 103 GLY A N 1
ATOM 776 C CA . GLY A 1 103 ? -0.905 7.281 -10.891 1.00 72.12 103 GLY A CA 1
ATOM 777 C C . GLY A 1 103 ? -0.265 5.887 -10.907 1.00 72.12 103 GLY A C 1
ATOM 778 O O . GLY A 1 103 ? 0.955 5.765 -11.019 1.00 72.12 103 GLY A O 1
ATOM 779 N N . LEU A 1 104 ? -1.081 4.831 -10.871 1.00 76.19 104 LEU A N 1
ATOM 780 C CA . LEU A 1 104 ? -0.628 3.444 -10.977 1.00 76.19 104 LEU A CA 1
ATOM 781 C C . LEU A 1 104 ? 0.004 3.167 -12.347 1.00 76.19 104 LEU A C 1
ATOM 783 O O . LEU A 1 104 ? 1.036 2.505 -12.418 1.00 76.19 104 LEU A O 1
ATOM 787 N N . PHE A 1 105 ? -0.563 3.716 -13.424 1.00 79.94 105 PHE A N 1
ATOM 788 C CA . PHE A 1 105 ? 0.011 3.603 -14.765 1.00 79.94 105 PHE A CA 1
ATOM 789 C C . PHE A 1 105 ? 1.412 4.227 -14.844 1.00 79.94 105 PHE A C 1
ATOM 791 O O . PHE A 1 105 ? 2.326 3.626 -15.407 1.00 79.94 105 PHE A O 1
ATOM 798 N N . VAL A 1 106 ? 1.611 5.395 -14.222 1.00 82.75 106 VAL A N 1
ATOM 799 C CA . VAL A 1 106 ? 2.935 6.038 -14.136 1.00 82.75 106 VAL A CA 1
ATOM 800 C C . VAL A 1 106 ? 3.908 5.182 -13.336 1.00 82.75 106 VAL A C 1
ATOM 802 O O . VAL A 1 106 ? 5.040 4.988 -13.772 1.00 82.75 106 VAL A O 1
ATOM 805 N N . LEU A 1 107 ? 3.473 4.632 -12.201 1.00 81.62 107 LEU A N 1
ATOM 806 C CA . LEU A 1 107 ? 4.305 3.753 -11.381 1.00 81.62 107 LEU A CA 1
ATOM 807 C C . LEU A 1 107 ? 4.772 2.523 -12.172 1.00 81.62 107 LEU A C 1
ATOM 809 O O . LEU A 1 107 ? 5.962 2.211 -12.175 1.00 81.62 107 LEU A O 1
ATOM 813 N N . VAL A 1 108 ? 3.856 1.857 -12.881 1.00 84.75 108 VAL A N 1
ATOM 814 C CA . VAL A 1 108 ? 4.182 0.708 -13.739 1.00 84.75 108 VAL A CA 1
ATOM 815 C C . VAL A 1 108 ? 5.142 1.122 -14.853 1.00 84.75 108 VAL A C 1
ATOM 817 O O . VAL A 1 108 ? 6.152 0.452 -15.060 1.00 84.75 108 VAL A O 1
ATOM 820 N N . GLY A 1 109 ? 4.890 2.248 -15.523 1.00 86.50 109 GLY A N 1
ATOM 821 C CA . GLY A 1 109 ? 5.777 2.755 -16.570 1.00 86.50 109 GLY A CA 1
ATOM 822 C C . GLY A 1 109 ? 7.189 3.080 -16.067 1.00 86.50 109 GLY A C 1
ATOM 823 O O . GLY A 1 109 ? 8.162 2.761 -16.748 1.00 86.50 109 GLY A O 1
ATOM 824 N N . ILE A 1 110 ? 7.332 3.614 -14.847 1.00 83.44 110 ILE A N 1
ATOM 825 C CA . ILE A 1 110 ? 8.638 3.834 -14.199 1.00 83.44 110 ILE A CA 1
ATOM 826 C C . ILE A 1 110 ? 9.350 2.503 -13.938 1.00 83.44 110 ILE A C 1
ATOM 828 O O . ILE A 1 110 ? 10.533 2.372 -14.248 1.00 83.44 110 ILE A O 1
ATOM 832 N N . VAL A 1 111 ? 8.648 1.499 -13.405 1.00 84.75 111 VAL A N 1
ATOM 833 C CA . VAL A 1 111 ? 9.233 0.167 -13.180 1.00 84.75 111 VAL A CA 1
ATOM 834 C C . VAL A 1 111 ? 9.690 -0.447 -14.506 1.00 84.75 111 VAL A C 1
ATOM 836 O O . VAL A 1 111 ? 10.817 -0.930 -14.595 1.00 84.75 111 VAL A O 1
ATOM 839 N N . CYS A 1 112 ? 8.874 -0.366 -15.559 1.00 85.31 112 CYS A N 1
ATOM 840 C CA . CYS A 1 112 ? 9.245 -0.824 -16.898 1.00 85.31 112 CYS A CA 1
ATOM 841 C C . CYS A 1 112 ? 10.458 -0.068 -17.460 1.00 85.31 112 CYS A C 1
ATOM 843 O O . CYS A 1 112 ? 11.334 -0.695 -18.055 1.00 85.31 112 CYS A O 1
ATOM 845 N N . ALA A 1 113 ? 10.547 1.247 -17.245 1.00 86.81 113 ALA A N 1
ATOM 846 C CA . ALA A 1 113 ? 11.692 2.055 -17.659 1.00 86.81 113 ALA A CA 1
ATOM 847 C C . ALA A 1 113 ? 12.984 1.620 -16.953 1.00 86.81 113 ALA A C 1
ATOM 849 O O . ALA A 1 113 ? 14.020 1.476 -17.601 1.00 86.81 113 ALA A O 1
ATOM 850 N N . ILE A 1 114 ? 12.918 1.356 -15.644 1.00 80.56 114 ILE A N 1
ATOM 851 C CA . ILE A 1 114 ? 14.062 0.887 -14.854 1.00 80.56 114 ILE A CA 1
ATOM 852 C C . ILE A 1 114 ? 14.481 -0.513 -15.305 1.00 80.56 114 ILE A C 1
ATOM 854 O O . ILE A 1 114 ? 15.650 -0.728 -15.612 1.00 80.56 114 ILE A O 1
ATOM 858 N N . VAL A 1 115 ? 13.546 -1.461 -15.392 1.00 84.12 115 VAL A N 1
ATOM 859 C CA . VAL A 1 115 ? 13.848 -2.848 -15.777 1.00 84.12 115 VAL A CA 1
ATOM 860 C C . VAL A 1 115 ? 14.379 -2.917 -17.210 1.00 84.12 115 VAL A C 1
ATOM 862 O O . VAL A 1 115 ? 15.415 -3.536 -17.445 1.00 84.12 115 VAL A O 1
ATOM 865 N N . GLY A 1 116 ? 13.718 -2.249 -18.159 1.00 82.81 116 GLY A N 1
ATOM 866 C CA . GLY A 1 116 ? 14.149 -2.202 -19.557 1.00 82.81 116 GLY A CA 1
ATOM 867 C C . GLY A 1 116 ? 15.490 -1.487 -19.735 1.00 82.81 116 GLY A C 1
ATOM 868 O O . GLY A 1 116 ? 16.355 -1.970 -20.467 1.00 82.81 116 GLY A O 1
ATOM 869 N N . GLY A 1 117 ? 15.697 -0.381 -19.016 1.00 85.00 117 GLY A N 1
ATOM 870 C CA . GLY A 1 117 ? 16.958 0.356 -19.020 1.00 85.00 117 GLY A CA 1
ATOM 871 C C . GLY A 1 117 ? 18.116 -0.450 -18.430 1.00 85.00 117 GLY A C 1
ATOM 872 O O . GLY A 1 117 ? 19.191 -0.497 -19.023 1.00 85.00 117 GLY A O 1
ATOM 873 N N . LEU A 1 118 ? 17.897 -1.149 -17.312 1.00 80.88 118 LEU A N 1
ATOM 874 C CA . LEU A 1 118 ? 18.897 -2.037 -16.713 1.00 80.88 118 LEU A CA 1
ATOM 875 C C . LEU A 1 118 ? 19.211 -3.227 -17.627 1.00 80.88 118 LEU A C 1
ATOM 877 O O . LEU A 1 118 ? 20.384 -3.505 -17.863 1.00 80.88 118 LEU A O 1
ATOM 881 N N . ALA A 1 119 ? 18.191 -3.879 -18.196 1.00 83.31 119 ALA A N 1
ATOM 882 C CA . ALA A 1 119 ? 18.360 -5.001 -19.121 1.00 83.31 119 ALA A CA 1
ATOM 883 C C . ALA A 1 119 ? 19.230 -4.626 -20.334 1.00 83.31 119 ALA A C 1
ATOM 885 O O . ALA A 1 119 ? 20.175 -5.340 -20.666 1.00 83.31 119 ALA A O 1
ATOM 886 N N . ALA A 1 120 ? 18.966 -3.476 -20.959 1.00 84.25 120 ALA A N 1
ATOM 887 C CA . ALA A 1 120 ? 19.786 -2.970 -22.059 1.00 84.25 120 ALA A CA 1
ATOM 888 C C . ALA A 1 120 ? 21.162 -2.450 -21.598 1.00 84.25 120 ALA A C 1
ATOM 890 O O . ALA A 1 120 ? 22.142 -2.534 -22.343 1.00 84.25 120 ALA A O 1
ATOM 891 N N . GLY A 1 121 ? 21.254 -1.950 -20.363 1.00 85.25 121 GLY A N 1
ATOM 892 C CA . GLY A 1 121 ? 22.492 -1.479 -19.742 1.00 85.25 121 GLY A CA 1
ATOM 893 C C . GLY A 1 121 ? 23.533 -2.578 -19.528 1.00 85.25 121 GLY A C 1
ATOM 894 O O . GLY A 1 121 ? 24.724 -2.292 -19.632 1.00 85.25 121 GLY A O 1
ATOM 895 N N . PHE A 1 122 ? 23.106 -3.831 -19.320 1.00 82.50 122 PHE A N 1
ATOM 896 C CA . PHE A 1 122 ? 24.013 -4.988 -19.270 1.00 82.50 122 PHE A CA 1
ATOM 897 C C . PHE A 1 122 ? 24.751 -5.240 -20.593 1.00 82.50 122 PHE A C 1
ATOM 899 O O . PHE A 1 122 ? 25.836 -5.815 -20.577 1.00 82.50 122 PHE A O 1
ATOM 906 N N . VAL A 1 123 ? 24.185 -4.811 -21.727 1.00 87.31 123 VAL A N 1
ATOM 907 C CA . VAL A 1 123 ? 24.819 -4.929 -23.051 1.00 87.31 123 VAL A CA 1
ATOM 908 C C . VAL A 1 123 ? 25.676 -3.700 -23.347 1.00 87.31 123 VAL A C 1
ATOM 910 O O . VAL A 1 123 ? 26.839 -3.828 -23.719 1.00 87.31 123 VAL A O 1
ATOM 913 N N . HIS A 1 124 ? 25.114 -2.499 -23.176 1.00 89.31 124 HIS A N 1
ATOM 914 C CA . HIS A 1 124 ? 25.846 -1.244 -23.328 1.00 89.31 124 HIS A CA 1
ATOM 915 C C . HIS A 1 124 ? 25.255 -0.159 -22.409 1.00 89.31 124 HIS A C 1
ATOM 917 O O . HIS A 1 124 ? 24.094 0.224 -22.600 1.00 89.31 124 HIS A O 1
ATOM 923 N N . PRO A 1 125 ? 26.031 0.416 -21.466 1.00 85.50 125 PRO A N 1
ATOM 924 C CA . PRO A 1 125 ? 25.508 1.364 -20.478 1.00 85.50 125 PRO A CA 1
ATOM 925 C C . PRO A 1 125 ? 24.787 2.571 -21.095 1.00 85.50 125 PRO A C 1
ATOM 927 O O . PRO A 1 125 ? 23.700 2.938 -20.654 1.00 85.50 125 PRO A O 1
ATOM 930 N N . GLY A 1 126 ? 25.336 3.146 -22.174 1.00 88.56 126 GLY A N 1
ATOM 931 C CA . GLY A 1 126 ? 24.713 4.283 -22.864 1.00 88.56 126 GLY A CA 1
ATOM 932 C C . GLY A 1 126 ? 23.385 3.939 -23.549 1.00 88.56 126 GLY A C 1
ATOM 933 O O . GLY A 1 126 ? 22.493 4.779 -23.628 1.00 88.56 126 GLY A O 1
ATOM 934 N N . MET A 1 127 ? 23.219 2.688 -23.992 1.00 84.94 127 MET A N 1
ATOM 935 C CA . MET A 1 127 ? 21.977 2.222 -24.615 1.00 84.94 127 MET A CA 1
ATOM 936 C C . MET A 1 127 ? 20.900 1.977 -23.555 1.00 84.94 127 MET A C 1
ATOM 938 O O . MET A 1 127 ? 19.741 2.329 -23.765 1.00 84.94 127 MET A O 1
ATOM 942 N N . GLY A 1 128 ? 21.293 1.453 -22.389 1.00 86.94 128 GLY A N 1
ATOM 943 C CA . GLY A 1 128 ? 20.406 1.297 -21.238 1.00 86.94 128 GLY A CA 1
ATOM 944 C C . GLY A 1 128 ? 19.803 2.616 -20.765 1.00 86.94 128 GLY A C 1
ATOM 945 O O . GLY A 1 128 ? 18.586 2.718 -20.603 1.00 86.94 128 GLY A O 1
ATOM 946 N N . VAL A 1 129 ? 20.634 3.654 -20.628 1.00 89.00 129 VAL A N 1
ATOM 947 C CA . VAL A 1 129 ? 20.163 4.999 -20.256 1.00 89.00 129 VAL A CA 1
ATOM 948 C C . VAL A 1 129 ? 19.210 5.562 -21.312 1.00 89.00 129 VAL A C 1
ATOM 950 O O . VAL A 1 129 ? 18.142 6.059 -20.958 1.00 89.00 129 VAL A O 1
ATOM 953 N N . ALA A 1 130 ? 19.548 5.442 -22.599 1.00 91.88 130 ALA A N 1
ATOM 954 C CA . ALA A 1 130 ? 18.703 5.942 -23.683 1.00 91.88 130 ALA A CA 1
ATOM 955 C C . ALA A 1 130 ? 17.324 5.257 -23.716 1.00 91.88 130 ALA A C 1
ATOM 957 O O . ALA A 1 130 ? 16.301 5.935 -23.814 1.00 91.88 130 ALA A O 1
ATOM 958 N N . ILE A 1 131 ? 17.282 3.928 -23.581 1.00 88.69 131 ILE A N 1
ATOM 959 C CA . ILE A 1 131 ? 16.035 3.149 -23.605 1.00 88.69 131 ILE A CA 1
ATOM 960 C C . ILE A 1 131 ? 15.190 3.422 -22.359 1.00 88.69 131 ILE A C 1
ATOM 962 O O . ILE A 1 131 ? 13.992 3.679 -22.481 1.00 88.69 131 ILE A O 1
ATOM 966 N N . GLY A 1 132 ? 15.799 3.423 -21.170 1.00 89.12 132 GLY A N 1
ATOM 967 C CA . GLY A 1 132 ? 15.088 3.735 -19.930 1.00 89.12 132 GLY A CA 1
ATOM 968 C C . GLY A 1 132 ? 14.479 5.138 -19.964 1.00 89.12 132 GLY A C 1
ATOM 969 O O . GLY A 1 132 ? 13.303 5.316 -19.647 1.00 89.12 132 GLY A O 1
ATOM 970 N N . PHE A 1 133 ? 15.240 6.127 -20.439 1.00 91.31 133 PHE A N 1
ATOM 971 C CA . PHE A 1 133 ? 14.750 7.494 -20.591 1.00 91.31 133 PHE A CA 1
ATOM 972 C C . PHE A 1 133 ? 13.622 7.603 -21.628 1.00 91.31 133 PHE A C 1
ATOM 974 O O . PHE A 1 133 ? 12.632 8.291 -21.381 1.00 91.31 133 PHE A O 1
ATOM 981 N N . ALA A 1 134 ? 13.714 6.884 -22.750 1.00 93.62 134 ALA A N 1
ATOM 982 C CA . ALA A 1 134 ? 12.661 6.862 -23.764 1.00 93.62 134 ALA A CA 1
ATOM 983 C C . ALA A 1 134 ? 11.343 6.271 -23.230 1.00 93.62 134 ALA A C 1
ATOM 985 O O . ALA A 1 134 ? 10.282 6.866 -23.425 1.00 93.62 134 ALA A O 1
ATOM 986 N N . ILE A 1 135 ? 11.398 5.143 -22.510 1.00 90.94 135 ILE A N 1
ATOM 987 C CA . ILE A 1 135 ? 10.213 4.517 -21.888 1.00 90.94 135 ILE A CA 1
ATOM 988 C C . ILE A 1 135 ? 9.606 5.448 -20.830 1.00 90.94 135 ILE A C 1
ATOM 990 O O . ILE A 1 135 ? 8.382 5.599 -20.748 1.00 90.94 135 ILE A O 1
ATOM 994 N N . PHE A 1 136 ? 10.456 6.108 -20.041 1.00 89.56 136 PHE A N 1
ATOM 995 C CA . PHE A 1 136 ? 10.018 7.082 -19.049 1.00 89.56 136 PHE A CA 1
ATOM 996 C C . PHE A 1 136 ? 9.287 8.266 -19.699 1.00 89.56 136 PHE A C 1
ATOM 998 O O . PHE A 1 136 ? 8.166 8.584 -19.301 1.00 89.56 136 PHE A O 1
ATOM 1005 N N . LEU A 1 137 ? 9.861 8.871 -20.745 1.00 94.12 137 LEU A N 1
ATOM 1006 C CA . LEU A 1 137 ? 9.212 9.960 -21.479 1.00 94.12 137 LEU A CA 1
ATOM 1007 C C . LEU A 1 137 ? 7.885 9.528 -22.104 1.00 94.12 137 LEU A C 1
ATOM 1009 O O . LEU A 1 137 ? 6.896 10.250 -21.988 1.00 94.12 137 LEU A O 1
ATOM 1013 N N . LEU A 1 138 ? 7.839 8.345 -22.719 1.00 92.94 138 LEU A N 1
ATOM 1014 C CA . LEU A 1 138 ? 6.611 7.812 -23.304 1.00 92.94 138 LEU A CA 1
ATOM 1015 C C . LEU A 1 138 ? 5.502 7.684 -22.248 1.00 92.94 138 LEU A C 1
ATOM 1017 O O . LEU A 1 138 ? 4.365 8.088 -22.489 1.00 92.94 138 LEU A O 1
ATOM 1021 N N . THR A 1 139 ? 5.851 7.191 -21.059 1.00 90.06 139 THR A N 1
ATOM 1022 C CA . THR A 1 139 ? 4.923 7.080 -19.924 1.00 90.06 139 THR A CA 1
ATOM 1023 C C . THR A 1 139 ? 4.364 8.447 -19.523 1.00 90.06 139 THR A C 1
ATOM 1025 O O . THR A 1 139 ? 3.153 8.579 -19.327 1.00 90.06 139 THR A O 1
ATOM 1028 N N . LEU A 1 140 ? 5.214 9.478 -19.441 1.00 89.06 140 LEU A N 1
ATOM 1029 C CA . LEU A 1 140 ? 4.784 10.838 -19.099 1.00 89.06 140 LEU A CA 1
ATOM 1030 C C . LEU A 1 140 ? 3.844 11.433 -20.151 1.00 89.06 140 LEU A C 1
ATOM 1032 O O . LEU A 1 140 ? 2.843 12.054 -19.793 1.00 89.06 140 LEU A O 1
ATOM 1036 N N . VAL A 1 141 ? 4.134 11.222 -21.437 1.00 93.50 141 VAL A N 1
ATOM 1037 C CA . VAL A 1 141 ? 3.298 11.722 -22.538 1.00 93.50 141 VAL A CA 1
ATOM 1038 C C . VAL A 1 141 ? 1.919 11.068 -22.512 1.00 93.50 141 VAL A C 1
ATOM 1040 O O . VAL A 1 141 ? 0.909 11.772 -22.565 1.00 93.50 141 VAL A O 1
ATOM 1043 N N . ILE A 1 142 ? 1.861 9.740 -22.373 1.00 89.81 142 ILE A N 1
ATOM 1044 C CA . ILE A 1 142 ? 0.591 9.004 -22.297 1.00 89.81 142 ILE A CA 1
ATOM 1045 C C . ILE A 1 142 ? -0.218 9.464 -21.081 1.00 89.81 142 ILE A C 1
ATOM 1047 O O . ILE A 1 142 ? -1.414 9.728 -21.205 1.00 89.81 142 ILE A O 1
ATOM 1051 N N . ASN A 1 143 ? 0.423 9.615 -19.919 1.00 87.44 143 ASN A N 1
ATOM 1052 C CA . ASN A 1 143 ? -0.262 10.074 -18.714 1.00 87.44 143 ASN A CA 1
ATOM 1053 C C . ASN A 1 143 ? -0.797 11.509 -18.858 1.00 87.44 143 ASN A C 1
ATOM 1055 O O . ASN A 1 143 ? -1.947 11.771 -18.504 1.00 87.44 143 ASN A O 1
ATOM 1059 N N . GLY A 1 144 ? -0.001 12.421 -19.423 1.00 87.56 144 GLY A N 1
ATOM 1060 C CA . GLY A 1 144 ? -0.423 13.796 -19.687 1.00 87.56 144 GLY A CA 1
ATOM 1061 C C . GLY A 1 144 ? -1.610 13.866 -20.648 1.00 87.56 144 GLY A C 1
ATOM 1062 O O . GLY A 1 144 ? -2.580 14.578 -20.382 1.00 87.56 144 GLY A O 1
ATOM 1063 N N . ALA A 1 145 ? -1.579 13.074 -21.722 1.00 89.69 145 ALA A N 1
ATOM 1064 C CA . ALA A 1 145 ? -2.691 12.961 -22.660 1.00 89.69 145 ALA A CA 1
ATOM 1065 C C . ALA A 1 145 ? -3.952 12.409 -21.978 1.00 89.69 145 ALA A C 1
ATOM 1067 O O . ALA A 1 145 ? -5.020 13.006 -22.097 1.00 89.69 145 ALA A O 1
ATOM 1068 N N . ALA A 1 146 ? -3.826 11.328 -21.205 1.00 86.50 146 ALA A N 1
ATOM 1069 C CA . ALA A 1 146 ? -4.946 10.730 -20.485 1.00 86.50 146 ALA A CA 1
ATOM 1070 C C . ALA A 1 146 ? -5.567 11.704 -19.469 1.00 86.50 146 ALA A C 1
ATOM 1072 O O . ALA A 1 146 ? -6.789 11.818 -19.395 1.00 86.50 146 ALA A O 1
ATOM 1073 N N . ARG A 1 147 ? -4.745 12.477 -18.746 1.00 84.00 147 ARG A N 1
ATOM 1074 C CA . ARG A 1 147 ? -5.220 13.518 -17.822 1.00 84.00 147 ARG A CA 1
ATOM 1075 C C . ARG A 1 147 ? -5.959 14.642 -18.550 1.00 84.00 147 ARG A C 1
ATOM 1077 O O . ARG A 1 147 ? -6.983 15.102 -18.057 1.00 84.00 147 ARG A O 1
ATOM 1084 N N . ASN A 1 148 ? -5.474 15.062 -19.718 1.00 87.31 148 ASN A N 1
ATOM 1085 C CA . ASN A 1 148 ? -6.146 16.078 -20.532 1.00 87.31 148 ASN A CA 1
ATOM 1086 C C . ASN A 1 148 ? -7.485 15.580 -21.087 1.00 87.31 148 ASN A C 1
ATOM 1088 O O . ASN A 1 148 ? -8.468 16.314 -21.030 1.00 87.31 148 ASN A O 1
ATOM 1092 N N . ILE A 1 149 ? -7.546 14.334 -21.567 1.00 87.44 149 ILE A N 1
ATOM 1093 C CA . ILE A 1 149 ? -8.799 13.706 -22.015 1.00 87.44 149 ILE A CA 1
ATOM 1094 C C . ILE A 1 149 ? -9.788 13.616 -20.850 1.00 87.44 149 ILE A C 1
ATOM 1096 O O . ILE A 1 149 ? -10.953 13.965 -21.007 1.00 87.44 149 ILE A O 1
ATOM 1100 N N . PHE A 1 150 ? -9.321 13.208 -19.669 1.00 84.19 150 PHE A N 1
ATOM 1101 C CA . PHE A 1 150 ? -10.157 13.131 -18.476 1.00 84.19 150 PHE A CA 1
ATOM 1102 C C . PHE A 1 150 ? -10.698 14.506 -18.049 1.00 84.19 150 PHE A C 1
ATOM 1104 O O . PHE A 1 150 ? -11.879 14.633 -17.741 1.00 84.19 150 PHE A O 1
ATOM 1111 N N . LEU A 1 151 ? -9.872 15.558 -18.093 1.00 83.38 151 LEU A N 1
ATOM 1112 C CA . LEU A 1 151 ? -10.312 16.937 -17.841 1.00 83.38 151 LEU A CA 1
ATOM 1113 C C . LEU A 1 151 ? -11.342 17.415 -18.869 1.00 83.38 151 LEU A C 1
ATOM 1115 O O . LEU A 1 151 ? -12.314 18.065 -18.494 1.00 83.38 151 LEU A O 1
ATOM 1119 N N . ALA A 1 152 ? -11.149 17.084 -20.147 1.00 86.94 152 ALA A N 1
ATOM 1120 C CA . ALA A 1 152 ? -12.107 17.410 -21.197 1.00 86.94 152 ALA A CA 1
ATOM 1121 C C . ALA A 1 152 ? -13.446 16.686 -20.978 1.00 86.94 152 ALA A C 1
ATOM 1123 O O . ALA A 1 152 ? -14.496 17.314 -21.076 1.00 86.94 152 ALA A O 1
ATOM 1124 N N . ALA A 1 153 ? -13.412 15.402 -20.606 1.00 85.50 153 ALA A N 1
ATOM 1125 C CA . ALA A 1 153 ? -14.607 14.626 -20.278 1.00 85.50 153 ALA A CA 1
ATOM 1126 C C . ALA A 1 153 ? -15.339 15.186 -19.048 1.00 85.50 153 ALA A C 1
ATOM 1128 O O . ALA A 1 153 ? -16.555 15.359 -19.088 1.00 85.50 153 ALA A O 1
ATOM 1129 N N . ALA A 1 154 ? -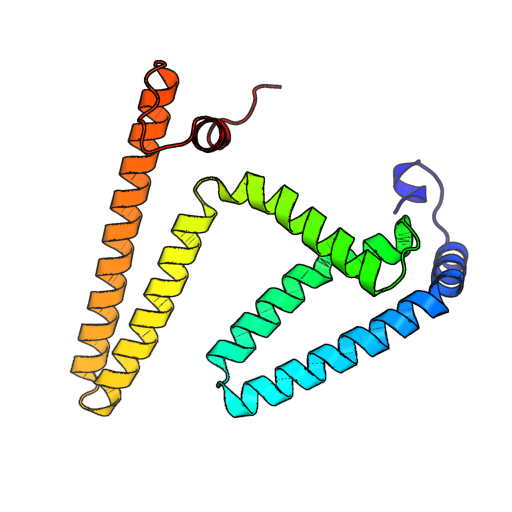14.607 15.538 -17.986 1.00 83.12 154 ALA A N 1
ATOM 1130 C CA . ALA A 1 154 ? -15.177 16.171 -16.798 1.00 83.12 154 ALA A CA 1
ATOM 1131 C C . ALA A 1 154 ? -15.790 17.545 -17.118 1.00 83.12 154 ALA A C 1
ATOM 1133 O O . ALA A 1 154 ? -16.861 17.867 -16.615 1.00 83.12 154 ALA A O 1
ATOM 1134 N N . TYR A 1 155 ? -15.155 18.340 -17.986 1.00 84.31 155 TYR A N 1
ATOM 1135 C CA . TYR A 1 155 ? -15.716 19.607 -18.460 1.00 84.31 155 TYR A CA 1
ATOM 1136 C C . TYR A 1 155 ? -16.991 19.398 -19.282 1.00 84.31 155 TYR A C 1
ATOM 1138 O O . TYR A 1 155 ? -17.961 20.117 -19.096 1.00 84.31 155 TYR A O 1
ATOM 1146 N N . GLN A 1 156 ? -17.025 18.408 -20.172 1.00 86.00 156 GLN A N 1
ATOM 1147 C CA . GLN A 1 156 ? -18.218 18.122 -20.970 1.00 86.00 156 GLN A CA 1
ATOM 1148 C C . GLN A 1 156 ? -19.388 17.635 -20.097 1.00 86.00 156 GLN A C 1
ATOM 1150 O O . GLN A 1 156 ? -20.536 18.020 -20.318 1.00 86.00 156 GLN A O 1
ATOM 1155 N N . HIS A 1 157 ? -19.083 16.873 -19.043 1.00 85.31 157 HIS A N 1
ATOM 1156 C CA . HIS A 1 157 ? -20.061 16.410 -18.063 1.00 85.31 157 HIS A CA 1
ATOM 1157 C C . HIS A 1 157 ? -20.766 17.560 -17.321 1.00 85.31 157 HIS A C 1
ATOM 1159 O O . HIS A 1 157 ? -21.967 17.463 -17.073 1.00 85.31 157 HIS A O 1
ATOM 1165 N N . THR A 1 158 ? -20.094 18.690 -17.047 1.00 85.12 158 THR A N 1
ATOM 1166 C CA . THR A 1 158 ? -20.763 19.853 -16.421 1.00 85.12 158 THR A CA 1
ATOM 1167 C C . THR A 1 158 ? -21.799 20.523 -17.325 1.00 85.12 158 THR A C 1
ATOM 1169 O O . THR A 1 158 ? -22.669 21.234 -16.824 1.00 85.12 158 THR A O 1
ATOM 1172 N N . HIS A 1 159 ? -21.738 20.281 -18.637 1.00 85.81 159 HIS A N 1
ATOM 1173 C CA . HIS A 1 159 ? -22.729 20.740 -19.616 1.00 85.81 159 HIS A CA 1
ATOM 1174 C C . HIS A 1 159 ? -23.836 19.707 -19.882 1.00 85.81 159 HIS A C 1
ATOM 1176 O O . HIS A 1 159 ? -24.687 19.934 -20.735 1.00 85.81 159 HIS A O 1
ATOM 1182 N N . GLY A 1 160 ? -23.858 18.591 -19.143 1.00 79.06 160 GLY A N 1
ATOM 1183 C CA . GLY A 1 160 ? -24.873 17.537 -19.260 1.00 79.06 160 GLY A CA 1
ATOM 1184 C C . GLY A 1 160 ? -24.570 16.462 -20.310 1.00 79.06 160 GLY A C 1
ATOM 1185 O O . GLY A 1 160 ? -25.260 15.444 -20.349 1.00 79.06 160 GLY A O 1
ATOM 1186 N N . ASP A 1 161 ? -23.507 16.626 -21.100 1.00 81.31 161 ASP A N 1
ATOM 1187 C CA . ASP A 1 161 ? -23.105 15.688 -22.153 1.00 81.31 161 ASP A CA 1
ATOM 1188 C C . ASP A 1 161 ? -22.004 14.745 -21.650 1.00 81.31 161 ASP A C 1
ATOM 1190 O O . ASP A 1 161 ? -20.814 14.928 -21.907 1.00 81.31 161 ASP A O 1
ATOM 1194 N N . THR A 1 162 ? -22.398 13.707 -20.910 1.00 79.06 162 THR A N 1
ATOM 1195 C CA . THR A 1 162 ? -21.448 12.701 -20.403 1.00 79.06 162 THR A CA 1
ATOM 1196 C C . THR A 1 162 ? -20.939 11.821 -21.549 1.00 79.06 162 THR A C 1
ATOM 1198 O O . THR A 1 162 ? -21.748 11.136 -22.183 1.00 79.06 162 THR A O 1
ATOM 1201 N N . PRO A 1 163 ? -19.623 11.775 -21.831 1.00 79.31 163 PRO A N 1
ATOM 1202 C CA . PRO A 1 163 ? -19.103 10.900 -22.875 1.00 79.31 163 PRO A CA 1
ATOM 1203 C C . PRO A 1 163 ? -19.334 9.427 -22.516 1.00 79.31 163 PRO A C 1
ATOM 1205 O O . PRO A 1 163 ? -18.998 9.007 -21.416 1.00 79.31 163 PRO A O 1
ATOM 1208 N N . GLN A 1 164 ? -19.817 8.612 -23.462 1.00 77.38 164 GLN A N 1
ATOM 1209 C CA . GLN A 1 164 ? -20.134 7.185 -23.237 1.00 77.38 164 GLN A CA 1
ATOM 1210 C C . GLN A 1 164 ? -18.952 6.343 -22.722 1.00 77.38 164 GLN A C 1
ATOM 1212 O O . GLN A 1 164 ? -19.152 5.279 -22.147 1.00 77.38 164 GLN A O 1
ATOM 1217 N N . ALA A 1 165 ? -17.719 6.802 -22.951 1.00 77.88 165 ALA A N 1
ATOM 1218 C CA . ALA A 1 165 ? -16.502 6.143 -22.487 1.00 77.88 165 ALA A CA 1
ATOM 1219 C C . ALA A 1 165 ? -16.223 6.338 -20.984 1.00 77.88 165 ALA A C 1
ATOM 1221 O O . ALA A 1 165 ? -15.329 5.682 -20.450 1.00 77.88 165 ALA A O 1
ATOM 1222 N N . PHE A 1 166 ? -16.947 7.238 -20.312 1.00 74.31 166 PHE A N 1
ATOM 1223 C CA . PHE A 1 166 ? -16.760 7.561 -18.902 1.00 74.31 166 PHE A CA 1
ATOM 1224 C C . PHE A 1 166 ? -18.060 7.375 -18.123 1.00 74.31 166 PHE A C 1
ATOM 1226 O O . PHE A 1 166 ? -19.143 7.710 -18.592 1.00 74.31 166 PHE A O 1
ATOM 1233 N N . ASP A 1 167 ? -17.931 6.855 -16.907 1.00 74.88 167 ASP A N 1
ATOM 1234 C CA . ASP A 1 167 ? -19.049 6.734 -15.982 1.00 74.88 167 ASP A CA 1
ATOM 1235 C C . ASP A 1 167 ? -19.304 8.073 -15.272 1.00 74.88 167 ASP A C 1
ATOM 1237 O O . ASP A 1 167 ? -18.362 8.740 -14.832 1.00 74.88 167 ASP A O 1
ATOM 1241 N N . ALA A 1 168 ? -20.572 8.462 -15.140 1.00 71.88 168 ALA A N 1
ATOM 1242 C CA . ALA A 1 168 ? -20.960 9.743 -14.545 1.00 71.88 168 ALA A CA 1
ATOM 1243 C C . ALA A 1 168 ? -20.464 9.858 -13.095 1.00 71.88 168 ALA A C 1
ATOM 1245 O O . ALA A 1 168 ? -19.851 10.857 -12.734 1.00 71.88 168 ALA A O 1
ATOM 1246 N N . GLN A 1 169 ? -20.585 8.780 -12.312 1.00 70.75 169 GLN A N 1
ATOM 1247 C CA . GLN A 1 169 ? -20.121 8.727 -10.921 1.00 70.75 169 GLN A CA 1
ATOM 1248 C C . GLN A 1 169 ? -18.608 8.983 -10.792 1.00 70.75 169 GLN A C 1
ATOM 1250 O O . GLN A 1 169 ? -18.138 9.574 -9.819 1.00 70.75 169 GLN A O 1
ATOM 1255 N N . THR A 1 170 ? -17.834 8.553 -11.789 1.00 70.38 170 THR A N 1
ATOM 1256 C CA . THR A 1 170 ? -16.385 8.767 -11.837 1.00 70.38 170 THR A CA 1
ATOM 1257 C C . THR A 1 170 ? -16.033 10.232 -12.112 1.00 70.38 170 THR A C 1
ATOM 1259 O O . THR A 1 170 ? -15.089 10.764 -11.523 1.00 70.38 170 THR A O 1
ATOM 1262 N N . LEU A 1 171 ? -16.788 10.892 -12.994 1.00 75.31 171 LEU A N 1
ATOM 1263 C CA . LEU A 1 171 ? -16.602 12.308 -13.319 1.00 75.31 171 LEU A CA 1
ATOM 1264 C C . LEU A 1 171 ? -17.122 13.218 -12.197 1.00 75.31 171 LEU A C 1
ATOM 1266 O O . LEU A 1 171 ? -16.477 14.218 -11.883 1.00 75.31 171 LEU A O 1
ATOM 1270 N N . ASP A 1 172 ? -18.207 12.827 -11.529 1.00 73.88 172 ASP A N 1
ATOM 127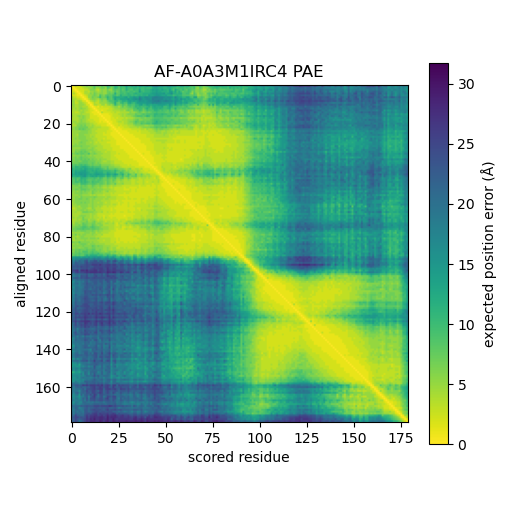1 C CA . ASP A 1 172 ? -18.748 13.499 -10.344 1.00 73.88 172 ASP A CA 1
ATOM 1272 C C . ASP A 1 172 ? -17.739 13.538 -9.191 1.00 73.88 172 ASP A C 1
ATOM 1274 O O . ASP A 1 172 ? -17.620 14.550 -8.501 1.00 73.88 172 ASP A O 1
ATOM 1278 N N . GLY A 1 173 ? -16.943 12.477 -9.023 1.00 68.88 173 GLY A N 1
ATOM 1279 C CA . GLY A 1 173 ? -15.889 12.403 -8.006 1.00 68.88 173 GLY A CA 1
ATOM 1280 C C . GLY A 1 173 ? -14.775 13.452 -8.153 1.00 68.88 173 GLY A C 1
ATOM 1281 O O . GLY A 1 173 ? -14.015 13.675 -7.210 1.00 68.88 173 GLY A O 1
ATOM 1282 N N . VAL A 1 174 ? -14.670 14.118 -9.310 1.00 68.50 174 VAL A N 1
ATOM 1283 C CA . VAL A 1 174 ? -13.738 15.240 -9.538 1.00 68.50 174 VAL A CA 1
ATOM 1284 C C . VAL A 1 174 ? -14.237 16.520 -8.871 1.00 68.50 174 VAL A C 1
ATOM 1286 O O . VAL A 1 174 ? -13.437 17.380 -8.487 1.00 68.50 174 VAL A O 1
ATOM 1289 N N . PHE A 1 175 ? -15.552 16.659 -8.722 1.00 69.25 175 PHE A N 1
ATOM 1290 C CA . PHE A 1 175 ? -16.174 17.836 -8.142 1.00 69.25 175 PHE A CA 1
ATOM 1291 C C . PHE A 1 175 ? -16.347 17.636 -6.636 1.00 69.25 175 PHE A C 1
ATOM 1293 O O . PHE A 1 175 ? -16.971 16.688 -6.168 1.00 69.25 175 PHE A O 1
ATOM 1300 N N . VAL A 1 176 ? -15.790 18.551 -5.840 1.00 60.00 176 VAL A N 1
ATOM 1301 C CA . VAL A 1 176 ? -16.018 18.537 -4.391 1.00 60.00 176 VAL A CA 1
ATOM 1302 C C . VAL A 1 176 ? -17.494 18.873 -4.145 1.00 60.00 176 VAL A C 1
ATOM 1304 O O . VAL A 1 176 ? -17.932 19.941 -4.585 1.00 60.00 176 VAL A O 1
ATOM 1307 N N . PRO A 1 177 ? -18.270 18.026 -3.439 1.00 53.84 177 PRO A N 1
ATOM 1308 C CA . PRO A 1 177 ? -19.658 18.340 -3.135 1.00 53.84 177 PRO A CA 1
ATOM 1309 C C . PRO A 1 177 ? -19.708 19.638 -2.324 1.00 53.84 177 PRO A C 1
ATOM 1311 O O . PRO A 1 177 ? -19.068 19.754 -1.273 1.00 53.84 177 PRO A O 1
ATOM 1314 N N . LYS A 1 178 ? -20.448 20.634 -2.826 1.00 43.81 178 LYS A N 1
ATOM 1315 C CA . LYS A 1 178 ? -20.719 21.873 -2.088 1.00 43.81 178 LYS A CA 1
ATOM 1316 C C . LYS A 1 178 ? -21.491 21.499 -0.818 1.00 43.81 178 LYS A C 1
ATOM 1318 O O . LYS A 1 178 ? -22.592 20.966 -0.916 1.00 43.81 178 LYS A O 1
ATOM 1323 N N . ARG A 1 179 ? -20.876 21.728 0.345 1.00 36.38 179 ARG A N 1
ATOM 1324 C CA . ARG A 1 179 ? -21.555 21.681 1.646 1.00 36.38 179 ARG A CA 1
ATOM 1325 C C . ARG A 1 179 ? -22.385 22.934 1.860 1.00 36.38 179 ARG A C 1
ATOM 1327 O O . ARG A 1 179 ? -21.926 24.007 1.406 1.00 36.38 179 ARG A O 1
#

Radius of gyration: 23.04 Å; Cα contacts (8 Å, |Δi|>4): 139; chains: 1; bounding box: 51×40×58 Å

Solvent-accessible surface area (backbone atoms only — not comparable to full-atom values): 9570 Å² total; per-residue (Å²): 105,73,47,52,78,69,75,39,89,78,48,71,70,58,52,53,53,55,52,58,75,43,42,69,42,53,50,53,31,51,54,51,51,52,53,51,51,51,50,47,54,57,41,23,79,74,63,34,66,69,54,27,48,52,53,50,49,53,47,53,58,36,48,67,43,22,65,60,36,32,70,76,70,64,39,51,49,69,57,14,37,50,52,20,37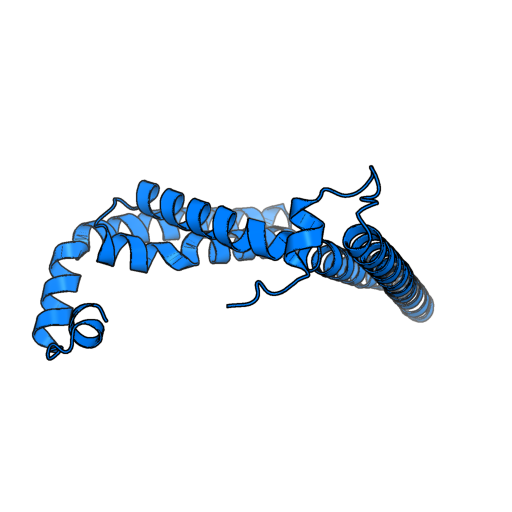,48,52,48,51,56,60,45,52,65,60,36,52,56,65,44,56,54,50,49,51,44,52,52,31,47,51,51,12,51,53,53,9,51,62,39,28,76,78,38,59,71,54,4,54,52,48,16,50,50,42,37,51,51,35,53,52,53,47,53,49,51,50,50,52,50,51,50,45,44,55,36,37,78,74,71,54,64,50,90,93,54,58,67,72,41,45,51,65,74,54,78,81,86,126